Protein AF-A0A6G1RS29-F1 (afdb_monomer_lite)

Organism: NCBI:txid2861861

Sequence (218 aa):
LEGIVEGIIRYHPFLYDKETYPDDPCFPSKLNDDDDDDCFIVEKGARGKRPIFECFWNGRLIPYTTVEDFDWCAPPKKRGLAPIECYNRISGALFTNDKFQVSTNKLTFMDLELKLKDKNSLFTRIFNGQEQRMKIDREFALWLKDCHEKYDKQIKFTGFKGVTTRTDLPSKRMQSPWTMYGAIEWDGKIYKTGQLVKTVKTLPIFYGSIEKFFLYGE

Structure (mmCIF, N/CA/C/O backbone):
data_AF-A0A6G1RS29-F1
#
_entry.id   AF-A0A6G1RS29-F1
#
loop_
_atom_site.group_PDB
_atom_site.id
_atom_site.type_symbol
_atom_site.label_atom_id
_atom_site.label_alt_id
_atom_site.label_comp_id
_atom_site.label_asym_id
_atom_site.label_entity_id
_atom_site.label_seq_id
_atom_site.pdbx_PDB_ins_code
_atom_site.Cartn_x
_atom_site.Cartn_y
_atom_site.Cartn_z
_atom_site.occupancy
_atom_site.B_iso_or_equiv
_atom_site.auth_seq_id
_atom_site.auth_comp_id
_atom_site.auth_asym_id
_atom_site.auth_atom_id
_atom_site.pdbx_PDB_model_num
ATOM 1 N N . LEU A 1 1 ? 10.559 8.900 -29.521 1.00 52.62 1 LEU A N 1
ATOM 2 C CA . LEU A 1 1 ? 9.421 8.209 -28.872 1.00 52.62 1 LEU A CA 1
ATOM 3 C C . LEU A 1 1 ? 9.739 8.100 -27.388 1.00 52.62 1 LEU A C 1
ATOM 5 O O . LEU A 1 1 ? 10.646 7.357 -27.041 1.00 52.62 1 LEU A O 1
ATOM 9 N N . GLU A 1 2 ? 9.054 8.872 -26.548 1.00 80.12 2 GLU A N 1
ATOM 10 C CA . GLU A 1 2 ? 9.295 8.954 -25.096 1.00 80.12 2 GLU A CA 1
ATOM 11 C C . GLU A 1 2 ? 9.116 7.594 -24.402 1.00 80.12 2 GLU A C 1
ATOM 13 O O . GLU A 1 2 ? 8.307 6.772 -24.843 1.00 80.12 2 GLU A O 1
ATOM 18 N N . GLY A 1 3 ? 9.917 7.321 -23.370 1.00 89.38 3 GLY A N 1
ATOM 19 C CA . GLY A 1 3 ? 9.823 6.107 -22.556 1.00 89.38 3 GLY A CA 1
ATOM 20 C C . GLY A 1 3 ? 8.657 6.201 -21.577 1.00 89.38 3 GLY A C 1
ATOM 21 O O . GLY A 1 3 ? 8.558 7.183 -20.855 1.00 89.38 3 GLY A O 1
ATOM 22 N N . ILE A 1 4 ? 7.795 5.183 -21.550 1.00 95.19 4 ILE A N 1
ATOM 23 C CA . ILE A 1 4 ? 6.675 5.080 -20.606 1.00 95.19 4 ILE A CA 1
ATOM 24 C C . ILE A 1 4 ? 6.924 3.862 -19.721 1.00 95.19 4 ILE A C 1
ATOM 26 O O . ILE A 1 4 ? 7.334 2.811 -20.222 1.00 95.19 4 ILE A O 1
ATOM 30 N N . VAL A 1 5 ? 6.682 4.022 -18.422 1.00 97.31 5 VAL A N 1
ATOM 31 C CA . VAL A 1 5 ? 6.702 2.943 -17.433 1.00 97.31 5 VAL A CA 1
ATOM 32 C C . VAL A 1 5 ? 5.306 2.818 -16.855 1.00 97.31 5 VAL A C 1
ATOM 34 O O . VAL A 1 5 ? 4.752 3.792 -16.350 1.00 97.31 5 VAL A O 1
ATOM 37 N N . GLU A 1 6 ? 4.741 1.622 -16.922 1.00 97.50 6 GLU A N 1
ATOM 38 C CA . GLU A 1 6 ? 3.483 1.315 -16.252 1.00 97.50 6 GLU A CA 1
ATOM 39 C C . GLU A 1 6 ? 3.781 0.913 -14.807 1.00 97.50 6 GLU A C 1
ATOM 41 O O . GLU A 1 6 ? 4.699 0.138 -14.546 1.00 97.50 6 GLU A O 1
ATOM 46 N N . GLY A 1 7 ? 3.020 1.443 -13.854 1.00 97.50 7 GLY A N 1
ATOM 47 C CA . GLY A 1 7 ? 3.215 1.174 -12.433 1.00 97.50 7 GLY A CA 1
ATOM 48 C C . GLY A 1 7 ? 1.927 0.728 -11.759 1.00 97.50 7 GLY A C 1
ATOM 49 O O . GLY A 1 7 ? 0.847 1.239 -12.055 1.00 97.50 7 GLY A O 1
ATOM 50 N N . ILE A 1 8 ? 2.044 -0.203 -10.816 1.00 97.94 8 ILE A N 1
ATOM 51 C CA . ILE A 1 8 ? 0.949 -0.609 -9.932 1.00 97.94 8 ILE A CA 1
ATOM 52 C C . ILE A 1 8 ? 1.417 -0.599 -8.483 1.00 97.94 8 ILE A C 1
ATOM 54 O O . ILE A 1 8 ? 2.529 -1.032 -8.188 1.00 97.94 8 ILE A O 1
ATOM 58 N N . ILE A 1 9 ? 0.544 -0.146 -7.583 1.00 98.31 9 ILE A N 1
ATOM 59 C CA . ILE A 1 9 ? 0.701 -0.276 -6.133 1.00 98.31 9 ILE A CA 1
ATOM 60 C C . ILE A 1 9 ? -0.472 -1.092 -5.587 1.00 98.31 9 ILE A C 1
ATOM 62 O O . ILE A 1 9 ? -1.616 -0.926 -6.015 1.00 98.31 9 ILE A O 1
ATOM 66 N N . ARG A 1 10 ? -0.183 -1.986 -4.644 1.00 98.44 10 ARG A N 1
ATOM 67 C CA . ARG A 1 10 ? -1.150 -2.815 -3.919 1.00 98.44 10 ARG A CA 1
ATOM 68 C C . ARG A 1 10 ? -1.056 -2.509 -2.434 1.00 98.44 10 ARG A C 1
ATOM 70 O O . ARG A 1 10 ? 0.044 -2.337 -1.919 1.00 98.44 10 ARG A O 1
ATOM 77 N N . TYR A 1 11 ? -2.206 -2.459 -1.772 1.00 98.38 11 TYR A N 1
ATOM 78 C CA . TYR A 1 11 ? -2.305 -2.282 -0.327 1.00 98.38 11 TYR A CA 1
ATOM 79 C C . TYR A 1 11 ? -2.545 -3.631 0.355 1.00 98.38 11 TYR A C 1
ATOM 81 O O . TYR A 1 11 ? -3.412 -4.390 -0.079 1.00 98.38 11 TYR A O 1
ATOM 89 N N . HIS A 1 12 ? -1.798 -3.899 1.421 1.00 97.50 12 HIS A N 1
ATOM 90 C CA . HIS A 1 12 ? -1.849 -5.120 2.224 1.00 97.50 12 HIS A CA 1
ATOM 91 C C . HIS A 1 12 ? -2.328 -4.749 3.631 1.00 97.50 12 HIS A C 1
ATOM 93 O O . HIS A 1 12 ? -1.523 -4.280 4.434 1.00 97.50 12 HIS A O 1
ATOM 99 N N . PRO A 1 13 ? -3.633 -4.868 3.927 1.00 95.69 13 PRO A N 1
ATOM 100 C CA . PRO A 1 13 ? -4.209 -4.311 5.146 1.00 95.69 13 PRO A CA 1
ATOM 101 C C . PRO A 1 13 ? -3.721 -5.020 6.410 1.00 95.69 13 PRO A C 1
ATOM 103 O O . PRO A 1 13 ? -3.368 -6.200 6.387 1.00 95.69 13 PRO A O 1
ATOM 106 N N . PHE A 1 14 ? -3.795 -4.331 7.541 1.00 91.56 14 PHE A N 1
ATOM 107 C CA . PHE A 1 14 ? -3.685 -4.973 8.845 1.00 91.56 14 PHE A CA 1
ATOM 108 C C . PHE A 1 14 ? -5.025 -5.590 9.226 1.00 91.56 14 PHE A C 1
ATOM 110 O O . PHE A 1 14 ? -6.054 -4.906 9.239 1.00 91.56 14 PHE A O 1
ATOM 117 N N . LEU A 1 15 ? -5.023 -6.885 9.537 1.00 88.38 15 LEU A N 1
ATOM 118 C CA . LEU A 1 15 ? -6.230 -7.627 9.870 1.00 88.38 15 LEU A CA 1
ATOM 119 C C . LEU A 1 15 ? -6.127 -8.192 11.282 1.00 88.38 15 LEU A C 1
ATOM 121 O O . LEU A 1 15 ? -5.484 -9.208 11.527 1.00 88.38 15 LEU A O 1
ATOM 125 N N . TYR A 1 16 ? -6.862 -7.530 12.164 1.00 84.62 16 TYR A N 1
ATOM 126 C CA . TYR A 1 16 ? -7.100 -7.786 13.577 1.00 84.62 16 TYR A CA 1
ATOM 127 C C . TYR A 1 16 ? -5.859 -7.695 14.453 1.00 84.62 16 TYR A C 1
ATOM 129 O O . TYR A 1 16 ? -5.731 -6.768 15.246 1.00 84.62 16 TYR A O 1
ATOM 137 N N . ASP A 1 17 ? -4.979 -8.669 14.317 1.00 76.94 17 ASP A N 1
ATOM 138 C CA . ASP A 1 17 ? -3.835 -8.922 15.180 1.00 76.94 17 ASP A CA 1
ATOM 139 C C . ASP A 1 17 ? -2.529 -9.038 14.387 1.00 76.94 17 ASP A C 1
ATOM 141 O O . ASP A 1 17 ? -1.464 -9.173 14.983 1.00 76.94 17 ASP A O 1
ATOM 145 N N . LYS A 1 18 ? -2.585 -8.980 13.049 1.00 84.62 18 LYS A N 1
ATOM 146 C CA . LYS A 1 18 ? -1.404 -9.163 12.205 1.00 84.62 18 LYS A CA 1
ATOM 147 C C . LYS A 1 18 ? -1.425 -8.365 10.909 1.00 84.62 18 LYS A C 1
ATOM 149 O O . LYS A 1 18 ? -2.467 -8.099 10.306 1.00 84.62 18 LYS A O 1
ATOM 154 N N . GLU A 1 19 ? -0.220 -8.077 10.437 1.00 90.62 19 GLU A N 1
ATOM 155 C CA . GLU A 1 19 ? 0.027 -7.590 9.084 1.00 90.62 19 GLU A CA 1
ATOM 156 C C . GLU A 1 19 ? -0.213 -8.702 8.054 1.00 90.62 19 GLU A C 1
ATOM 158 O O . GLU A 1 19 ? 0.042 -9.880 8.318 1.00 90.62 19 GLU A O 1
ATOM 163 N N . THR A 1 20 ? -0.715 -8.334 6.872 1.00 93.62 20 THR A N 1
ATOM 164 C CA . THR A 1 20 ? -0.976 -9.292 5.776 1.00 93.62 20 THR A CA 1
ATOM 165 C C . THR A 1 20 ? 0.025 -9.206 4.630 1.00 93.62 20 THR A C 1
ATOM 167 O O . THR A 1 20 ? -0.082 -9.964 3.666 1.00 93.62 20 THR A O 1
ATOM 170 N N . TYR A 1 21 ? 1.004 -8.304 4.730 1.00 95.06 21 TYR A N 1
ATOM 171 C CA . TYR A 1 21 ? 2.076 -8.203 3.749 1.00 95.06 21 TYR A CA 1
ATOM 172 C C . TYR A 1 21 ? 2.830 -9.539 3.669 1.00 95.06 21 TYR A C 1
ATOM 174 O O . TYR A 1 21 ? 3.236 -10.063 4.708 1.00 95.06 21 TYR A O 1
ATOM 182 N N . PRO A 1 22 ? 3.025 -10.107 2.469 1.00 92.56 22 PRO A N 1
ATOM 183 C CA . PRO A 1 22 ? 3.621 -11.427 2.332 1.00 92.56 22 PRO A CA 1
ATOM 184 C C . PRO A 1 22 ? 5.104 -11.425 2.719 1.00 92.56 22 PRO A C 1
ATOM 186 O O . PRO A 1 22 ? 5.880 -10.575 2.264 1.00 92.56 22 PRO A O 1
ATOM 189 N N . ASP A 1 23 ? 5.498 -12.424 3.511 1.00 88.12 23 ASP A N 1
ATOM 190 C CA . ASP A 1 23 ? 6.900 -12.713 3.807 1.00 88.12 23 ASP A CA 1
ATOM 191 C C . ASP A 1 23 ? 7.684 -13.022 2.525 1.00 88.12 23 ASP A C 1
ATOM 193 O O . ASP A 1 23 ? 7.145 -13.514 1.530 1.00 88.12 23 ASP A O 1
ATOM 197 N N . ASP A 1 24 ? 8.984 -12.750 2.564 1.00 84.50 24 ASP A N 1
ATOM 198 C CA . ASP A 1 24 ? 9.907 -13.026 1.470 1.00 84.50 24 ASP A CA 1
ATOM 199 C C . ASP A 1 24 ? 11.122 -13.771 2.011 1.00 84.50 24 ASP A C 1
ATOM 201 O O . ASP A 1 24 ? 11.837 -13.230 2.858 1.00 84.50 24 ASP A O 1
ATOM 205 N N . PRO A 1 25 ? 11.369 -15.009 1.550 1.00 83.31 25 PRO A N 1
ATOM 206 C CA . PRO A 1 25 ? 12.492 -15.810 2.022 1.00 83.31 25 PRO A CA 1
ATOM 207 C C . PRO A 1 25 ? 13.860 -15.137 1.846 1.00 83.31 25 PRO A C 1
ATOM 209 O O . PRO A 1 25 ? 14.780 -15.441 2.602 1.00 83.31 25 PRO A O 1
ATOM 212 N N . CYS A 1 26 ? 14.007 -14.228 0.876 1.00 81.00 26 CYS A N 1
ATOM 213 C CA . CYS A 1 26 ? 15.246 -13.484 0.639 1.00 81.00 26 CYS A CA 1
ATOM 214 C C . CYS A 1 26 ? 15.465 -12.350 1.655 1.00 81.00 26 CYS A C 1
ATOM 216 O O . CYS A 1 26 ? 16.584 -11.860 1.790 1.00 81.00 26 CYS A O 1
ATOM 218 N N . PHE A 1 27 ? 14.415 -11.946 2.374 1.00 73.38 27 PHE A N 1
ATOM 219 C CA . PHE A 1 27 ? 14.427 -10.880 3.372 1.00 73.38 27 PHE A CA 1
ATOM 220 C C . PHE A 1 27 ? 13.755 -11.372 4.659 1.00 73.38 27 PHE A C 1
ATOM 222 O O . PHE A 1 27 ? 12.612 -11.000 4.938 1.00 73.38 27 PHE A O 1
ATOM 229 N N . PRO A 1 28 ? 14.433 -12.225 5.448 1.00 63.47 28 PRO A N 1
ATOM 230 C CA . PRO A 1 28 ? 13.858 -12.761 6.671 1.00 63.47 28 PRO A CA 1
ATOM 231 C C . PRO A 1 28 ? 13.495 -11.620 7.629 1.00 63.47 28 PRO A C 1
ATOM 233 O O . PRO A 1 28 ? 14.354 -10.889 8.117 1.00 63.47 28 PRO A O 1
ATOM 236 N N . SER A 1 29 ? 12.202 -11.501 7.925 1.00 55.12 29 SER A N 1
ATOM 237 C CA . SER A 1 29 ? 11.589 -10.495 8.802 1.00 55.12 29 SER A CA 1
ATOM 238 C C . SER A 1 29 ? 11.977 -10.640 10.285 1.00 55.12 29 SER A C 1
ATOM 240 O O . SER A 1 29 ? 11.576 -9.822 11.105 1.00 55.12 29 SER A O 1
ATOM 242 N N . LYS A 1 30 ? 12.772 -11.663 10.638 1.00 51.06 30 LYS A N 1
ATOM 243 C CA . LYS A 1 30 ? 13.139 -12.058 12.010 1.00 51.06 30 LYS A CA 1
ATOM 244 C C . LYS A 1 30 ? 14.653 -12.039 12.267 1.00 51.06 30 LYS A C 1
ATOM 246 O O . LYS A 1 30 ? 15.194 -13.000 12.811 1.00 51.06 30 LYS A O 1
ATOM 251 N N . LEU A 1 31 ? 15.357 -10.997 11.835 1.00 43.88 31 LEU A N 1
ATOM 252 C CA . LEU A 1 31 ? 16.719 -10.754 12.321 1.00 43.88 31 LEU A CA 1
ATOM 253 C C . LEU A 1 31 ? 16.618 -9.915 13.599 1.00 43.88 31 LEU A C 1
ATOM 255 O O . LEU A 1 31 ? 15.968 -8.877 13.586 1.00 43.88 31 LEU A O 1
ATOM 259 N N . ASN A 1 32 ? 17.194 -10.439 14.684 1.00 39.03 32 ASN A N 1
ATOM 260 C CA . ASN A 1 32 ? 17.153 -9.903 16.046 1.00 39.03 32 ASN A CA 1
ATOM 261 C C . ASN A 1 32 ? 17.360 -8.375 16.088 1.00 39.03 32 ASN A C 1
ATOM 263 O O . ASN A 1 32 ? 18.337 -7.869 15.535 1.00 39.03 32 ASN A O 1
ATOM 267 N N . ASP A 1 33 ? 16.438 -7.672 16.751 1.00 41.25 33 ASP A N 1
ATOM 268 C CA . ASP A 1 33 ? 16.517 -6.243 17.081 1.00 41.25 33 ASP A CA 1
ATOM 269 C C . ASP A 1 33 ? 17.591 -6.003 18.165 1.00 41.25 33 ASP A C 1
ATOM 271 O O . ASP A 1 33 ? 17.261 -5.742 19.317 1.00 41.25 33 ASP A O 1
ATOM 275 N N . ASP A 1 34 ? 18.873 -6.113 17.806 1.00 40.12 34 ASP A N 1
ATOM 276 C CA . ASP A 1 34 ? 20.009 -5.783 18.690 1.00 40.12 34 ASP A CA 1
ATOM 277 C C . ASP A 1 34 ? 20.762 -4.504 18.264 1.00 40.12 34 ASP A C 1
ATOM 279 O O . ASP A 1 34 ? 21.857 -4.252 18.756 1.00 40.12 34 ASP A O 1
ATOM 283 N N . ASP A 1 35 ? 20.192 -3.665 17.389 1.00 42.03 35 ASP A N 1
ATOM 284 C CA . ASP A 1 35 ? 20.766 -2.343 17.091 1.00 42.03 35 ASP A CA 1
ATOM 285 C C . ASP A 1 35 ? 19.850 -1.220 17.598 1.00 42.03 35 ASP A C 1
ATOM 287 O O . ASP A 1 35 ? 18.858 -0.844 16.962 1.00 42.03 35 ASP A O 1
ATOM 291 N N . ASP A 1 36 ? 20.229 -0.714 18.775 1.00 46.03 36 ASP A N 1
ATOM 292 C CA . ASP A 1 36 ? 19.870 0.579 19.356 1.00 46.03 36 ASP A CA 1
ATOM 293 C C . ASP A 1 36 ? 20.027 1.716 18.329 1.00 46.03 36 ASP A C 1
ATOM 295 O O . ASP A 1 36 ? 21.133 1.993 17.868 1.00 46.03 36 ASP A O 1
ATOM 299 N N . ASP A 1 37 ? 18.935 2.428 18.030 1.00 40.94 37 ASP A N 1
ATOM 300 C CA . ASP A 1 37 ? 18.984 3.884 17.854 1.00 40.94 37 ASP A CA 1
ATOM 301 C C . ASP A 1 37 ? 17.579 4.511 17.981 1.00 40.94 37 ASP A C 1
ATOM 303 O O . ASP A 1 37 ? 16.596 4.088 17.365 1.00 40.94 37 ASP A O 1
ATOM 307 N N . ASP A 1 38 ? 17.498 5.544 18.815 1.00 42.19 38 ASP A N 1
ATOM 308 C CA . ASP A 1 38 ? 16.320 6.338 19.173 1.00 42.19 38 ASP A CA 1
ATOM 309 C C . ASP A 1 38 ? 15.546 6.914 17.960 1.00 42.19 38 ASP A C 1
ATOM 311 O O . ASP A 1 38 ? 15.945 7.925 17.381 1.00 42.19 38 ASP A O 1
ATOM 315 N N . CYS A 1 39 ? 14.369 6.359 17.630 1.00 34.31 39 CYS A N 1
ATOM 316 C CA . CYS A 1 39 ? 13.155 7.111 17.244 1.00 34.31 39 CYS A CA 1
ATOM 317 C C . CYS A 1 39 ? 11.986 6.161 16.934 1.00 34.31 39 CYS A C 1
ATOM 319 O O . CYS A 1 39 ? 12.002 5.494 15.910 1.00 34.31 39 CYS A O 1
ATOM 321 N N . PHE A 1 40 ? 10.935 6.177 17.764 1.00 31.09 40 PHE A N 1
ATOM 322 C CA . PHE A 1 40 ? 9.650 5.485 17.561 1.00 31.09 40 PHE A CA 1
ATOM 323 C C . PHE A 1 40 ? 9.770 3.992 17.216 1.00 31.09 40 PHE A C 1
ATOM 325 O O . PHE A 1 40 ? 9.971 3.617 16.066 1.00 31.09 40 PHE A O 1
ATOM 332 N N . ILE A 1 41 ? 9.524 3.130 18.206 1.00 37.00 41 ILE A N 1
ATOM 333 C CA . ILE A 1 41 ? 9.274 1.700 17.991 1.00 37.00 41 ILE A CA 1
ATOM 334 C C . ILE A 1 41 ? 7.965 1.563 17.193 1.00 37.00 41 ILE A C 1
ATOM 336 O O . ILE A 1 41 ? 6.886 1.354 17.740 1.00 37.00 41 ILE A O 1
ATOM 340 N N . VAL A 1 42 ? 8.042 1.773 15.883 1.00 41.91 42 VAL A N 1
ATOM 341 C CA . VAL A 1 42 ? 7.139 1.158 14.925 1.00 41.91 42 VAL A CA 1
ATOM 342 C C . VAL A 1 42 ? 7.703 -0.243 14.808 1.00 41.91 42 VAL A C 1
ATOM 344 O O . VAL A 1 42 ? 8.742 -0.427 14.173 1.00 41.91 42 VAL A O 1
ATOM 347 N N . GLU A 1 43 ? 7.083 -1.217 15.480 1.00 46.34 43 GLU A N 1
ATOM 348 C CA . GLU A 1 43 ? 7.295 -2.620 15.125 1.00 46.34 43 GLU A CA 1
ATOM 349 C C . GLU A 1 43 ? 7.279 -2.678 13.596 1.00 46.34 43 GLU A C 1
ATOM 351 O O . GLU A 1 43 ? 6.311 -2.231 12.974 1.00 46.34 43 GLU A O 1
ATOM 356 N N . LYS A 1 44 ? 8.383 -3.110 12.973 1.00 53.59 44 LYS A N 1
ATOM 357 C CA . LYS A 1 44 ? 8.552 -3.130 11.511 1.00 53.59 44 LYS A CA 1
ATOM 358 C C . LYS A 1 44 ? 7.678 -4.225 10.879 1.00 53.59 44 LYS A C 1
ATOM 360 O O . LYS A 1 44 ? 8.158 -5.024 10.083 1.00 53.59 44 LYS A O 1
ATOM 365 N N . GLY A 1 45 ? 6.403 -4.285 11.246 1.00 70.44 45 GLY A N 1
ATOM 366 C CA . GLY A 1 45 ? 5.399 -5.125 10.627 1.00 70.44 45 GLY A CA 1
ATOM 367 C C . GLY A 1 45 ? 5.180 -4.721 9.170 1.00 70.44 45 GLY A C 1
ATOM 368 O O . GLY A 1 45 ? 5.410 -3.573 8.783 1.00 70.44 45 GLY A O 1
ATOM 369 N N . ALA A 1 46 ? 4.733 -5.684 8.367 1.00 87.81 46 ALA A N 1
ATOM 370 C CA . ALA A 1 46 ? 4.509 -5.585 6.928 1.00 87.81 46 ALA A CA 1
ATOM 371 C C . ALA A 1 46 ? 5.797 -5.599 6.079 1.00 87.81 46 ALA A C 1
ATOM 373 O O . ALA A 1 46 ? 6.545 -6.575 6.126 1.00 87.81 46 ALA A O 1
ATOM 374 N N . ARG A 1 47 ? 6.050 -4.572 5.253 1.00 93.12 47 ARG A N 1
ATOM 375 C CA . ARG A 1 47 ? 7.181 -4.556 4.303 1.00 93.12 47 ARG A CA 1
ATOM 376 C C . ARG A 1 47 ? 8.548 -4.463 4.993 1.00 93.12 47 ARG A C 1
ATOM 378 O O . ARG A 1 47 ? 9.538 -4.990 4.483 1.00 93.12 47 ARG A O 1
ATOM 385 N N . GLY A 1 48 ? 8.622 -3.771 6.127 1.00 89.88 48 GLY A N 1
ATOM 386 C CA . GLY A 1 48 ? 9.885 -3.482 6.810 1.00 89.88 48 GLY A CA 1
ATOM 387 C C . GLY A 1 48 ? 10.839 -2.654 5.936 1.00 89.88 48 GLY A C 1
ATOM 388 O O . GLY A 1 48 ? 10.443 -1.655 5.343 1.00 89.88 48 GLY A O 1
ATOM 389 N N . LYS A 1 49 ? 12.108 -3.072 5.846 1.00 88.94 49 LYS A N 1
ATOM 390 C CA . LYS A 1 49 ? 13.144 -2.401 5.031 1.00 88.94 49 LYS A CA 1
ATOM 391 C C . LYS A 1 49 ? 13.151 -2.835 3.552 1.00 88.94 49 LYS A C 1
ATOM 393 O O . LYS A 1 49 ? 14.059 -2.459 2.820 1.00 88.94 49 LYS A O 1
ATOM 398 N N . ARG A 1 50 ? 12.198 -3.666 3.112 1.00 92.06 50 ARG A N 1
ATOM 399 C CA . ARG A 1 50 ? 12.155 -4.160 1.725 1.00 92.06 50 ARG A CA 1
ATOM 400 C C . ARG A 1 50 ? 11.754 -3.039 0.753 1.00 92.06 50 ARG A C 1
ATOM 402 O O . ARG A 1 50 ? 10.958 -2.176 1.136 1.00 92.06 50 ARG A O 1
ATOM 409 N N . PRO A 1 51 ? 12.241 -3.069 -0.500 1.00 95.50 51 PRO A N 1
ATOM 410 C CA . PRO A 1 51 ? 11.832 -2.110 -1.520 1.00 95.50 51 PRO A CA 1
ATOM 411 C C . PRO A 1 51 ? 10.353 -2.287 -1.891 1.00 95.50 51 PRO A C 1
ATOM 413 O O . PRO A 1 51 ? 9.810 -3.391 -1.794 1.00 95.50 51 PRO A O 1
ATOM 416 N N . ILE A 1 52 ? 9.691 -1.212 -2.329 1.00 97.44 52 ILE A N 1
ATOM 417 C CA . ILE A 1 52 ? 8.291 -1.270 -2.772 1.00 97.44 52 ILE A CA 1
ATOM 418 C C . ILE A 1 52 ? 8.183 -1.972 -4.122 1.00 97.44 52 ILE A C 1
ATOM 420 O O . ILE A 1 52 ? 7.290 -2.802 -4.290 1.00 97.44 52 ILE A O 1
ATOM 424 N N . PHE A 1 53 ? 9.038 -1.621 -5.086 1.00 98.56 53 PHE A N 1
ATOM 425 C CA . PHE A 1 53 ? 8.825 -1.972 -6.487 1.00 98.56 53 PHE A CA 1
ATOM 426 C C . PHE A 1 53 ? 9.787 -3.039 -6.997 1.00 98.56 53 PHE A C 1
ATOM 428 O O . PHE A 1 53 ? 10.997 -2.823 -7.096 1.00 98.56 53 PHE A O 1
ATOM 435 N N . GLU A 1 54 ? 9.216 -4.148 -7.454 1.00 98.19 54 GLU A N 1
ATOM 436 C CA . GLU A 1 54 ? 9.878 -5.059 -8.386 1.00 98.19 54 GLU A CA 1
ATOM 437 C C . GLU A 1 54 ? 9.822 -4.496 -9.813 1.00 98.19 54 GLU A C 1
ATOM 439 O O . GLU A 1 54 ? 8.843 -3.852 -10.205 1.00 98.19 54 GLU A O 1
ATOM 444 N N . CYS A 1 55 ? 10.861 -4.738 -10.614 1.00 98.56 55 CYS A N 1
ATOM 445 C CA . CYS A 1 55 ? 10.982 -4.151 -11.948 1.00 98.56 55 CYS A CA 1
ATOM 446 C C . CYS A 1 55 ? 10.924 -5.214 -13.051 1.00 98.56 55 CYS A C 1
ATOM 448 O O . CYS A 1 55 ? 11.683 -6.182 -13.060 1.00 98.56 55 CYS A O 1
ATOM 450 N N . PHE A 1 56 ? 10.048 -4.995 -14.026 1.00 98.69 56 PHE A N 1
ATOM 451 C CA . PHE A 1 56 ? 9.782 -5.880 -15.149 1.00 98.69 56 PHE A CA 1
ATOM 452 C C . PHE A 1 56 ? 10.136 -5.194 -16.471 1.00 98.69 56 PHE A C 1
ATOM 454 O O . PHE A 1 56 ? 9.871 -4.009 -16.692 1.00 98.69 56 PHE A O 1
ATOM 461 N N . TRP A 1 57 ? 10.707 -5.968 -17.384 1.00 98.44 57 TRP A N 1
ATOM 462 C CA . TRP A 1 57 ? 11.079 -5.553 -18.729 1.00 98.44 57 TRP A CA 1
ATOM 463 C C . TRP A 1 57 ? 10.493 -6.533 -19.742 1.00 98.44 57 TRP A C 1
ATOM 465 O O . TRP A 1 57 ? 10.738 -7.739 -19.652 1.00 98.44 57 TRP A O 1
ATOM 475 N N . ASN A 1 58 ? 9.680 -6.029 -20.675 1.00 97.00 58 ASN A N 1
ATOM 476 C CA . ASN A 1 58 ? 8.947 -6.829 -21.664 1.00 97.00 58 ASN A CA 1
ATOM 477 C C . ASN A 1 58 ? 8.206 -8.027 -21.039 1.00 97.00 58 ASN A C 1
ATOM 479 O O . ASN A 1 58 ? 8.273 -9.155 -21.526 1.00 97.00 58 ASN A O 1
ATOM 483 N N . GLY A 1 59 ? 7.535 -7.783 -19.909 1.00 95.62 59 GLY A N 1
ATOM 484 C CA . GLY A 1 59 ? 6.735 -8.784 -19.197 1.00 95.62 59 GLY A CA 1
ATOM 485 C C . GLY A 1 59 ? 7.522 -9.764 -18.318 1.00 95.62 59 GLY A C 1
ATOM 486 O O . GLY A 1 59 ? 6.907 -10.624 -17.692 1.00 95.62 59 GLY A O 1
ATOM 487 N N . ARG A 1 60 ? 8.853 -9.646 -18.217 1.00 97.38 60 ARG A N 1
ATOM 488 C CA . ARG A 1 60 ? 9.697 -10.507 -17.369 1.00 97.38 60 ARG A CA 1
ATOM 489 C C . ARG A 1 60 ? 10.383 -9.716 -16.254 1.00 97.38 60 ARG A C 1
ATOM 491 O O . ARG A 1 60 ? 10.859 -8.614 -16.488 1.00 97.38 60 ARG A O 1
ATOM 498 N N . LEU A 1 61 ? 10.497 -10.319 -15.069 1.00 98.12 61 LEU A N 1
ATOM 499 C CA . LEU A 1 61 ? 11.232 -9.768 -13.926 1.00 98.12 61 LEU A CA 1
ATOM 500 C C . LEU A 1 61 ? 12.733 -9.581 -14.226 1.00 98.12 61 LEU A C 1
ATOM 502 O O . LEU A 1 61 ? 13.382 -10.493 -14.751 1.00 98.12 61 LEU A O 1
ATOM 506 N N . ILE A 1 62 ? 13.276 -8.432 -13.819 1.00 98.44 62 ILE A N 1
ATOM 507 C CA . ILE A 1 62 ? 14.710 -8.126 -13.763 1.00 98.44 62 ILE A CA 1
ATOM 508 C C . ILE A 1 62 ? 15.156 -8.235 -12.293 1.00 98.44 62 ILE A C 1
ATOM 510 O O . ILE A 1 62 ? 14.910 -7.325 -11.504 1.00 98.44 62 ILE A O 1
ATOM 514 N N . PRO A 1 63 ? 15.760 -9.367 -11.889 1.00 95.81 63 PRO A N 1
ATOM 515 C CA . PRO A 1 63 ? 15.781 -9.807 -10.492 1.00 95.81 63 PRO A CA 1
ATOM 516 C C . PRO A 1 63 ? 16.661 -8.969 -9.562 1.00 95.81 63 PRO A C 1
ATOM 518 O O . PRO A 1 63 ? 16.434 -8.979 -8.357 1.00 95.81 63 PRO A O 1
ATOM 521 N N . TYR A 1 64 ? 17.667 -8.263 -10.083 1.00 97.00 64 TYR A N 1
ATOM 522 C CA . TYR A 1 64 ? 18.584 -7.450 -9.273 1.00 97.00 64 TYR A CA 1
ATOM 523 C C . TYR A 1 64 ? 18.332 -5.951 -9.433 1.00 97.00 64 TYR A C 1
ATOM 525 O O . TYR A 1 64 ? 19.197 -5.132 -9.133 1.00 97.00 64 TYR A O 1
ATOM 533 N N . THR A 1 65 ? 17.147 -5.569 -9.910 1.00 97.62 65 THR A N 1
ATOM 534 C CA . THR A 1 65 ? 16.701 -4.178 -9.881 1.00 97.62 65 THR A CA 1
ATOM 535 C C . THR A 1 65 ? 15.377 -4.074 -9.157 1.00 97.62 65 THR A C 1
ATOM 537 O O . THR A 1 65 ? 14.366 -4.637 -9.571 1.00 97.62 65 THR A O 1
ATOM 540 N N . THR A 1 66 ? 15.398 -3.288 -8.093 1.00 97.56 66 THR A N 1
ATOM 541 C CA . THR A 1 66 ? 14.223 -2.870 -7.339 1.00 97.56 66 THR A CA 1
ATOM 542 C C . THR A 1 66 ? 14.280 -1.357 -7.175 1.00 97.56 66 THR A C 1
ATOM 544 O O . THR A 1 66 ? 15.351 -0.770 -7.316 1.00 97.56 66 THR A O 1
ATOM 547 N N . VAL A 1 67 ? 13.136 -0.729 -6.916 1.00 97.81 67 VAL A N 1
ATOM 548 C 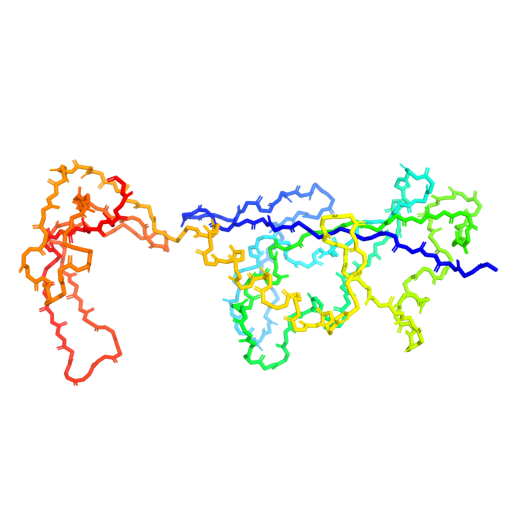CA . VAL A 1 67 ? 13.071 0.685 -6.520 1.00 97.81 67 VAL A CA 1
ATOM 549 C C . VAL A 1 67 ? 12.472 0.737 -5.123 1.00 97.81 67 VAL A C 1
ATOM 551 O O . VAL A 1 67 ? 11.385 0.194 -4.900 1.00 97.81 67 VAL A O 1
ATOM 554 N N . GLU A 1 68 ? 13.187 1.358 -4.182 1.00 95.62 68 GLU A N 1
ATOM 555 C CA . GLU A 1 68 ? 12.764 1.432 -2.780 1.00 95.62 68 GLU A CA 1
ATOM 556 C C . GLU A 1 68 ? 11.428 2.153 -2.645 1.00 95.62 68 GLU A C 1
ATOM 558 O O . GLU A 1 68 ? 10.454 1.563 -2.187 1.00 95.62 68 GLU A O 1
ATOM 563 N N . ASP A 1 69 ? 11.373 3.396 -3.110 1.00 96.19 69 ASP A N 1
ATOM 564 C CA . ASP A 1 69 ? 10.181 4.226 -3.153 1.00 96.19 69 ASP A CA 1
ATOM 565 C C . ASP A 1 69 ? 10.375 5.423 -4.107 1.00 96.19 69 ASP A C 1
ATOM 567 O O . ASP A 1 69 ? 11.445 5.645 -4.692 1.00 96.19 69 ASP A O 1
ATOM 571 N N . PHE A 1 70 ? 9.296 6.185 -4.278 1.00 96.38 70 PHE A N 1
ATOM 572 C CA . PHE A 1 70 ? 9.303 7.527 -4.849 1.00 96.38 70 PHE A CA 1
ATOM 573 C C . PHE A 1 70 ? 8.868 8.532 -3.781 1.00 96.38 70 PHE A C 1
ATOM 575 O O . PHE A 1 70 ? 8.076 8.192 -2.903 1.00 96.38 70 PHE A O 1
ATOM 582 N N . ASP A 1 71 ? 9.271 9.797 -3.926 1.00 94.19 71 ASP A N 1
ATOM 583 C CA . ASP A 1 71 ? 8.946 10.877 -2.980 1.00 94.19 71 ASP A CA 1
ATOM 584 C C . ASP A 1 71 ? 7.452 10.963 -2.619 1.00 94.19 71 ASP A C 1
ATOM 586 O O . ASP A 1 71 ? 7.091 11.294 -1.492 1.00 94.19 71 ASP A O 1
ATOM 590 N N . TRP A 1 72 ? 6.567 10.664 -3.575 1.00 94.44 72 TRP A N 1
ATOM 591 C CA . TRP A 1 72 ? 5.116 10.752 -3.403 1.00 94.44 72 TRP A CA 1
ATOM 592 C C . TRP A 1 72 ? 4.485 9.527 -2.723 1.00 94.44 72 TRP A C 1
ATOM 594 O O . TRP A 1 72 ? 3.345 9.624 -2.267 1.00 94.44 72 TRP A O 1
ATOM 604 N N . CYS A 1 73 ? 5.195 8.397 -2.631 1.00 95.62 73 CYS A N 1
ATOM 605 C CA . CYS A 1 73 ? 4.756 7.196 -1.909 1.00 95.62 73 CYS A CA 1
ATOM 606 C C . CYS A 1 73 ? 5.661 6.822 -0.727 1.00 95.62 73 CYS A C 1
ATOM 608 O O . CYS A 1 73 ? 5.453 5.775 -0.113 1.00 95.62 73 CYS A O 1
ATOM 610 N N . ALA A 1 74 ? 6.634 7.670 -0.394 1.00 93.38 74 ALA A N 1
ATOM 611 C CA . ALA A 1 74 ? 7.451 7.554 0.803 1.00 93.38 74 ALA A CA 1
ATOM 612 C C . ALA A 1 74 ? 6.716 8.125 2.038 1.00 93.38 74 ALA A C 1
ATOM 614 O O . ALA A 1 74 ? 5.887 9.037 1.905 1.00 93.38 74 ALA A O 1
ATOM 615 N N . PRO A 1 75 ? 7.011 7.628 3.255 1.00 89.12 75 PRO A N 1
ATOM 616 C CA . PRO A 1 75 ? 6.451 8.177 4.486 1.00 89.12 75 PRO A CA 1
ATOM 617 C C . PRO A 1 75 ? 6.787 9.678 4.637 1.00 89.12 75 PRO A C 1
ATOM 619 O O . PRO A 1 75 ? 7.955 10.066 4.541 1.00 89.12 75 PRO A O 1
ATOM 622 N N . PRO A 1 76 ? 5.802 10.562 4.885 1.00 87.12 76 PRO A N 1
ATOM 623 C CA . PRO A 1 76 ? 6.053 11.996 4.954 1.00 87.12 76 PRO A CA 1
ATOM 624 C C . PRO A 1 76 ? 6.834 12.374 6.222 1.00 87.12 76 PRO A C 1
ATOM 626 O O . PRO A 1 76 ? 6.568 11.877 7.312 1.00 87.12 76 PRO A O 1
ATOM 629 N N . LYS A 1 77 ? 7.742 13.355 6.108 1.00 82.88 77 LYS A N 1
ATOM 630 C CA . LYS A 1 77 ? 8.543 13.878 7.243 1.00 82.88 77 LYS A CA 1
ATOM 631 C C . LYS A 1 77 ? 7.711 14.560 8.341 1.00 82.88 77 LYS A C 1
ATOM 633 O O . LYS A 1 77 ? 8.205 14.816 9.434 1.00 82.88 77 LYS A O 1
ATOM 638 N N . LYS A 1 78 ? 6.469 14.933 8.033 1.00 82.69 78 LYS A N 1
ATOM 639 C CA . LYS A 1 78 ? 5.496 15.532 8.957 1.00 82.69 78 LYS A CA 1
ATOM 640 C C . LYS A 1 78 ? 4.217 14.705 8.907 1.00 82.69 78 LYS A C 1
ATOM 642 O O . LYS A 1 78 ? 3.983 14.009 7.924 1.00 82.69 78 LYS A O 1
ATOM 647 N N . ARG A 1 79 ? 3.366 14.827 9.932 1.00 77.19 79 ARG A N 1
ATOM 648 C CA . ARG A 1 79 ? 2.064 14.142 9.973 1.00 77.19 79 ARG A CA 1
ATOM 649 C C . ARG A 1 79 ? 1.283 14.399 8.672 1.00 77.19 79 ARG A C 1
ATOM 651 O O . ARG A 1 79 ? 0.971 15.549 8.365 1.00 77.19 79 ARG A O 1
ATOM 658 N N . GLY A 1 80 ? 1.021 13.326 7.926 1.00 82.81 80 GLY A N 1
ATOM 659 C CA . GLY A 1 80 ? 0.299 13.338 6.654 1.00 82.81 80 GLY A CA 1
ATOM 660 C C . GLY A 1 80 ? -1.200 13.069 6.806 1.00 82.81 80 GLY A C 1
ATOM 661 O O . GLY A 1 80 ? -1.737 13.080 7.913 1.00 82.81 80 GLY A O 1
ATOM 662 N N . LEU A 1 81 ? -1.872 12.832 5.673 1.00 89.12 81 LEU A N 1
ATOM 663 C CA . LEU A 1 81 ? -3.302 12.488 5.620 1.00 89.12 81 LEU A CA 1
ATOM 664 C C . LEU A 1 81 ? -3.594 11.044 6.053 1.00 89.12 81 LEU A C 1
ATOM 666 O O . LEU A 1 81 ? -4.669 10.790 6.590 1.00 89.12 81 LEU A O 1
ATOM 670 N N . ALA A 1 82 ? -2.658 10.124 5.810 1.00 90.31 82 ALA A N 1
ATOM 671 C CA . ALA A 1 82 ? -2.746 8.723 6.203 1.00 90.31 82 ALA A CA 1
ATOM 672 C C . ALA A 1 82 ? -1.808 8.435 7.393 1.00 90.31 82 ALA A C 1
ATOM 674 O O . ALA A 1 82 ? -0.765 9.094 7.510 1.00 90.31 82 ALA A O 1
ATOM 675 N N . PRO A 1 83 ? -2.146 7.467 8.266 1.00 90.94 83 PRO A N 1
ATOM 676 C CA . PRO A 1 83 ? -1.235 6.977 9.299 1.00 90.94 83 PRO A CA 1
ATOM 677 C C . PRO A 1 83 ? 0.091 6.475 8.711 1.00 90.94 83 PRO A C 1
ATOM 679 O O . PRO A 1 83 ? 0.140 5.994 7.576 1.00 90.94 83 PRO A O 1
ATOM 682 N N . ILE A 1 84 ? 1.178 6.600 9.473 1.00 90.81 84 ILE A N 1
ATOM 683 C CA . ILE A 1 84 ? 2.540 6.355 8.974 1.00 90.81 84 ILE A CA 1
ATOM 684 C C . ILE A 1 84 ? 2.764 4.878 8.626 1.00 90.81 84 ILE A C 1
ATOM 686 O O . ILE A 1 84 ? 3.396 4.561 7.622 1.00 90.81 84 ILE A O 1
ATOM 690 N N . GLU A 1 85 ? 2.160 3.978 9.398 1.00 90.88 85 GLU A N 1
ATOM 691 C CA . GLU A 1 85 ? 2.199 2.529 9.224 1.00 90.88 85 GLU A CA 1
ATOM 692 C C . GLU A 1 85 ? 1.635 2.082 7.867 1.00 90.88 85 GLU A C 1
ATOM 694 O O . GLU A 1 85 ? 2.098 1.102 7.288 1.00 90.88 85 GLU A O 1
ATOM 699 N N . CYS A 1 86 ? 0.703 2.846 7.286 1.00 94.50 86 CYS A N 1
ATOM 700 C CA . CYS A 1 86 ? 0.105 2.518 5.993 1.00 94.50 86 CYS A CA 1
ATOM 701 C C . CYS A 1 86 ? 1.128 2.573 4.852 1.00 94.50 86 CYS A C 1
ATOM 703 O O . CYS A 1 86 ? 1.019 1.815 3.890 1.00 94.50 86 CYS A O 1
ATOM 705 N N . TYR A 1 87 ? 2.158 3.415 4.970 1.00 95.38 87 TYR A N 1
ATOM 706 C CA . TYR A 1 87 ? 3.243 3.492 3.990 1.00 95.38 87 TYR A CA 1
ATOM 707 C C . TYR A 1 87 ? 4.147 2.253 4.014 1.00 95.38 87 TYR A C 1
ATOM 709 O O . TYR A 1 87 ? 4.894 2.037 3.062 1.00 95.38 87 TYR A O 1
ATOM 717 N N . ASN A 1 88 ? 4.065 1.417 5.056 1.00 95.38 88 ASN A N 1
ATOM 718 C CA . ASN A 1 88 ? 4.755 0.128 5.131 1.00 95.38 88 ASN A CA 1
ATOM 719 C C . ASN A 1 88 ? 3.894 -1.048 4.634 1.00 95.38 88 ASN A C 1
ATOM 721 O O . ASN A 1 88 ? 4.374 -2.174 4.538 1.00 95.38 88 ASN A O 1
ATOM 725 N N . ARG A 1 89 ? 2.627 -0.787 4.287 1.00 96.75 89 ARG A N 1
ATOM 726 C CA . ARG A 1 89 ? 1.632 -1.771 3.825 1.00 96.75 89 ARG A CA 1
ATOM 727 C C . ARG A 1 89 ? 1.451 -1.785 2.312 1.00 96.75 89 ARG A C 1
ATOM 729 O O . ARG A 1 89 ? 0.482 -2.341 1.806 1.00 96.75 89 ARG A O 1
ATOM 736 N N . ILE A 1 90 ? 2.365 -1.168 1.570 1.00 97.94 90 ILE A N 1
ATOM 737 C CA . ILE A 1 90 ? 2.292 -1.071 0.111 1.00 97.94 90 ILE A CA 1
ATOM 738 C C . ILE A 1 90 ? 3.417 -1.852 -0.555 1.00 97.94 90 ILE A C 1
ATOM 740 O O . ILE A 1 90 ? 4.576 -1.746 -0.148 1.00 97.94 90 ILE A O 1
ATOM 744 N N . SER A 1 91 ? 3.064 -2.605 -1.594 1.00 98.19 91 SER A N 1
ATOM 745 C CA . SER A 1 91 ? 4.008 -3.179 -2.557 1.00 98.19 91 SER A CA 1
ATOM 746 C C . SER A 1 91 ? 3.671 -2.689 -3.957 1.00 98.19 91 SER A C 1
ATOM 748 O O . SER A 1 91 ? 2.558 -2.220 -4.203 1.00 98.19 91 SER A O 1
ATOM 750 N N . GLY A 1 92 ? 4.597 -2.812 -4.896 1.00 98.31 92 GLY A N 1
ATOM 751 C CA . GLY A 1 92 ? 4.381 -2.370 -6.259 1.00 98.31 92 GLY A CA 1
ATOM 752 C C . GLY A 1 92 ? 5.188 -3.137 -7.290 1.00 98.31 92 GLY A C 1
ATOM 753 O O . GLY A 1 92 ? 6.064 -3.938 -6.976 1.00 98.31 92 GLY A O 1
ATOM 754 N N . ALA A 1 93 ? 4.849 -2.896 -8.550 1.00 98.56 93 ALA A N 1
ATOM 755 C CA . ALA A 1 93 ? 5.602 -3.396 -9.689 1.00 98.56 93 ALA A CA 1
ATOM 756 C C . ALA A 1 93 ? 5.656 -2.328 -10.783 1.00 98.56 93 ALA A C 1
ATOM 758 O O . ALA A 1 93 ? 4.678 -1.605 -10.992 1.00 98.56 93 ALA A O 1
ATOM 759 N N . LEU A 1 94 ? 6.797 -2.246 -11.463 1.00 98.69 94 LEU A N 1
ATOM 760 C CA . LEU A 1 94 ? 7.041 -1.358 -12.597 1.00 98.69 94 LEU A CA 1
ATOM 761 C C . LEU A 1 94 ? 7.256 -2.192 -13.857 1.00 98.69 94 LEU A C 1
ATOM 763 O O . LEU A 1 94 ? 8.050 -3.127 -13.842 1.00 98.69 94 LEU A O 1
ATOM 767 N N . PHE A 1 95 ? 6.589 -1.842 -14.951 1.00 98.50 95 PHE A N 1
ATOM 768 C CA . PHE A 1 95 ? 6.653 -2.548 -16.225 1.00 98.50 95 PHE A CA 1
ATOM 769 C C . PHE A 1 95 ? 7.159 -1.609 -17.313 1.00 98.50 95 PHE A C 1
ATOM 771 O O . PHE A 1 95 ? 6.648 -0.508 -17.513 1.00 98.50 95 PHE A O 1
ATOM 778 N N . THR A 1 96 ? 8.186 -2.060 -18.021 1.00 98.12 96 THR A N 1
ATOM 779 C CA . THR A 1 96 ? 8.882 -1.292 -19.054 1.00 98.12 96 THR A CA 1
ATOM 780 C C . THR A 1 96 ? 8.991 -2.094 -20.348 1.00 98.12 96 THR A C 1
ATOM 782 O O . THR A 1 96 ? 8.758 -3.307 -20.372 1.00 98.12 96 THR A O 1
ATOM 785 N N . ASN A 1 97 ? 9.383 -1.414 -21.423 1.00 96.25 97 ASN A N 1
ATOM 786 C CA . ASN A 1 97 ? 9.712 -2.015 -22.714 1.00 96.25 97 ASN A CA 1
ATOM 787 C C . ASN A 1 97 ? 11.151 -1.671 -23.140 1.00 96.25 97 ASN A C 1
ATOM 789 O O . ASN A 1 97 ? 11.913 -1.077 -22.374 1.00 96.25 97 ASN A O 1
ATOM 793 N N . ASP A 1 98 ? 11.500 -1.982 -24.390 1.00 95.31 98 ASP A N 1
ATOM 794 C CA . ASP A 1 98 ? 12.830 -1.771 -24.991 1.00 95.31 98 ASP A CA 1
ATOM 795 C C . ASP A 1 98 ? 13.371 -0.331 -24.927 1.00 95.31 98 ASP A C 1
ATOM 797 O O . ASP A 1 98 ? 14.557 -0.105 -25.166 1.00 95.31 98 ASP A O 1
ATOM 801 N N . LYS A 1 99 ? 12.540 0.662 -24.585 1.00 95.69 99 LYS A N 1
ATOM 802 C CA . LYS A 1 99 ? 13.001 2.044 -24.371 1.00 95.69 99 LYS A CA 1
ATOM 803 C C . LYS A 1 99 ? 13.829 2.211 -23.095 1.00 95.69 99 LYS A C 1
ATOM 805 O O . LYS A 1 99 ? 14.563 3.193 -22.979 1.00 95.69 99 LYS A O 1
ATOM 810 N N . PHE A 1 100 ? 13.727 1.276 -22.153 1.00 96.38 100 PHE A N 1
ATOM 811 C CA . PHE A 1 100 ? 14.551 1.226 -20.950 1.00 96.38 100 PHE A CA 1
ATOM 812 C C . PHE A 1 100 ? 15.565 0.100 -21.098 1.00 96.38 100 PHE A C 1
ATOM 814 O O . PHE A 1 100 ? 15.206 -1.055 -21.316 1.00 96.38 100 PHE A O 1
ATOM 821 N N . GLN A 1 101 ? 16.846 0.451 -21.021 1.00 96.69 101 GLN A N 1
ATOM 822 C CA . GLN A 1 101 ? 17.922 -0.498 -21.270 1.00 96.69 101 GLN A CA 1
ATOM 823 C C . GLN A 1 101 ? 18.188 -1.360 -20.037 1.00 96.69 101 GLN A C 1
ATOM 825 O O . GLN A 1 101 ? 18.207 -0.878 -18.901 1.00 96.69 101 GLN A O 1
ATOM 830 N N . VAL A 1 102 ? 18.457 -2.635 -20.294 1.00 97.88 102 VAL A N 1
ATOM 831 C CA . VAL A 1 102 ? 18.932 -3.611 -19.313 1.00 97.88 102 VAL A CA 1
ATOM 832 C C . VAL A 1 102 ? 20.343 -4.058 -19.680 1.00 97.88 102 VAL A C 1
ATOM 834 O O . VAL A 1 102 ? 20.761 -3.941 -20.834 1.00 97.88 102 VAL A O 1
ATOM 837 N N . SER A 1 103 ? 21.082 -4.576 -18.706 1.00 97.56 103 SER A N 1
ATOM 838 C CA . SER A 1 103 ? 22.393 -5.182 -18.934 1.00 97.56 103 SER A CA 1
ATOM 839 C C . SER A 1 103 ? 22.300 -6.407 -19.853 1.00 97.56 103 SER A C 1
ATOM 841 O O . SER A 1 103 ? 21.250 -7.040 -19.983 1.00 97.56 103 SER A O 1
ATOM 843 N N . THR A 1 104 ? 23.415 -6.790 -20.486 1.00 96.94 104 THR A N 1
ATOM 844 C CA . THR A 1 104 ? 23.467 -7.916 -21.442 1.00 96.94 104 THR A CA 1
ATOM 845 C C . THR A 1 104 ? 22.962 -9.234 -20.845 1.00 96.94 104 THR A C 1
ATOM 847 O O . THR A 1 104 ? 22.309 -10.017 -21.532 1.00 96.94 104 THR A O 1
ATOM 850 N N . ASN A 1 105 ? 23.224 -9.474 -19.556 1.00 97.06 105 ASN A N 1
ATOM 851 C CA . ASN A 1 105 ? 22.757 -10.665 -18.838 1.00 97.06 105 ASN A CA 1
ATOM 852 C C . ASN A 1 105 ? 21.300 -10.552 -18.336 1.00 97.06 105 ASN A C 1
ATOM 854 O O . ASN A 1 105 ? 20.773 -11.525 -17.800 1.00 97.06 105 ASN A O 1
ATOM 858 N N . LYS A 1 106 ? 20.644 -9.398 -18.536 1.00 97.00 106 LYS A N 1
ATOM 859 C CA . LYS A 1 106 ? 19.259 -9.093 -18.139 1.00 97.00 106 LYS A CA 1
ATOM 860 C C . LYS A 1 106 ? 19.000 -9.252 -16.639 1.00 97.00 106 LYS A C 1
ATOM 862 O O . LYS A 1 106 ? 17.889 -9.590 -16.234 1.00 97.00 106 LYS A O 1
ATOM 867 N N . LEU A 1 107 ? 20.024 -9.033 -15.818 1.00 97.38 107 LEU A N 1
ATOM 868 C CA . LEU A 1 107 ? 19.899 -9.098 -14.361 1.00 97.38 107 LEU A CA 1
ATOM 869 C C . LEU A 1 107 ? 19.592 -7.733 -13.744 1.00 97.38 107 LEU A C 1
ATOM 871 O O . LEU A 1 107 ? 18.961 -7.681 -12.692 1.00 97.38 107 LEU A O 1
ATOM 875 N N . THR A 1 108 ? 19.995 -6.649 -14.411 1.00 97.81 108 THR A N 1
ATOM 876 C CA . THR A 1 108 ? 19.851 -5.272 -13.925 1.00 97.81 108 THR A CA 1
ATOM 877 C C . THR A 1 108 ? 19.372 -4.322 -15.021 1.00 97.81 108 THR A C 1
ATOM 879 O O . THR A 1 108 ? 19.688 -4.507 -16.198 1.00 97.81 108 THR A O 1
ATOM 882 N N . PHE A 1 109 ? 18.642 -3.273 -14.644 1.00 98.19 109 PHE A N 1
ATOM 883 C CA . PHE A 1 109 ? 18.454 -2.096 -15.491 1.00 98.19 109 PHE A CA 1
ATOM 884 C C . PHE A 1 109 ? 19.696 -1.207 -15.468 1.00 98.19 109 PHE A C 1
ATOM 886 O O . PHE A 1 109 ? 20.414 -1.161 -14.471 1.00 98.19 109 PHE A O 1
ATOM 893 N N . MET A 1 110 ? 19.929 -0.477 -16.559 1.00 96.69 110 MET A N 1
ATOM 894 C CA . MET A 1 110 ? 21.057 0.453 -16.659 1.00 96.69 110 MET A CA 1
ATOM 895 C C . MET A 1 110 ? 20.810 1.742 -15.861 1.00 96.69 110 MET A C 1
ATOM 897 O O . MET A 1 110 ? 21.662 2.158 -15.086 1.00 96.69 110 MET A O 1
ATOM 901 N N . ASP A 1 111 ? 19.649 2.379 -16.050 1.00 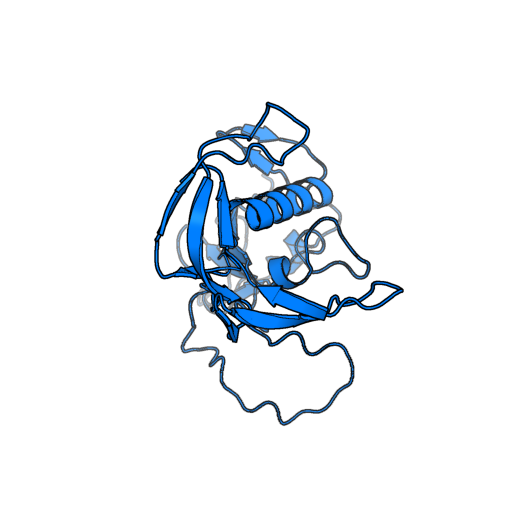94.69 111 ASP A N 1
ATOM 902 C CA . ASP A 1 111 ? 19.354 3.710 -15.497 1.00 94.69 111 ASP A CA 1
ATOM 903 C C . ASP A 1 111 ? 17.857 3.947 -15.207 1.00 94.69 111 ASP A C 1
ATOM 905 O O . ASP A 1 111 ? 17.391 5.088 -15.209 1.00 94.69 111 ASP A O 1
ATOM 909 N N . LEU A 1 112 ? 17.087 2.877 -14.956 1.00 96.25 112 LEU A N 1
ATOM 910 C CA . LEU A 1 112 ? 15.630 2.954 -14.772 1.00 96.25 112 LEU A CA 1
ATOM 911 C C . LEU A 1 112 ? 15.227 3.920 -13.650 1.00 96.25 112 LEU A C 1
ATOM 913 O O . LEU A 1 112 ? 14.462 4.852 -13.888 1.00 96.25 112 LEU A O 1
ATOM 917 N N . GLU A 1 113 ? 15.743 3.707 -12.438 1.00 95.75 113 GLU A N 1
ATOM 918 C CA . GLU A 1 113 ? 15.386 4.531 -11.280 1.00 95.75 113 GLU A CA 1
ATOM 919 C C . GLU A 1 113 ? 15.829 5.985 -11.463 1.00 95.75 113 GLU A C 1
ATOM 921 O O . GLU A 1 113 ? 15.056 6.903 -11.191 1.00 95.75 113 GLU A O 1
ATOM 926 N N . LEU A 1 114 ? 17.038 6.193 -11.997 1.00 95.06 114 LEU A N 1
ATOM 927 C CA . LEU A 1 114 ? 17.579 7.521 -12.276 1.00 95.06 114 LEU A CA 1
ATOM 928 C C . LEU A 1 114 ? 16.662 8.307 -13.222 1.00 95.06 114 LEU A C 1
ATOM 930 O O . LEU A 1 114 ? 16.375 9.473 -12.967 1.00 95.06 114 LEU A O 1
ATOM 934 N N . LYS A 1 115 ? 16.159 7.662 -14.282 1.00 95.00 115 LYS A N 1
ATOM 935 C CA . LYS A 1 115 ? 15.204 8.274 -15.216 1.00 95.00 115 LYS A CA 1
ATOM 936 C C . LYS A 1 115 ? 13.861 8.567 -14.556 1.00 95.00 115 LYS A C 1
ATOM 938 O O . LYS A 1 115 ? 13.311 9.645 -14.752 1.00 95.00 115 LYS A O 1
ATOM 943 N N . LEU A 1 116 ? 13.329 7.642 -13.760 1.00 95.31 116 LEU A N 1
ATOM 944 C CA . LEU A 1 116 ? 12.033 7.830 -13.099 1.00 95.31 116 LEU A CA 1
ATOM 945 C C . LEU A 1 116 ? 12.061 8.910 -12.008 1.00 95.31 116 LEU A C 1
ATOM 947 O O . LEU A 1 116 ? 11.049 9.576 -11.801 1.00 95.31 116 LEU A O 1
ATOM 951 N N . LYS A 1 117 ? 13.205 9.112 -11.347 1.00 95.25 117 LYS A N 1
ATOM 952 C CA . LYS A 1 117 ? 13.424 10.180 -10.357 1.00 95.25 117 LYS A CA 1
ATOM 953 C C . LYS A 1 117 ? 13.888 11.506 -10.980 1.00 95.25 117 LYS A C 1
ATOM 955 O O . LYS A 1 117 ? 14.104 12.474 -10.251 1.00 95.25 117 LYS A O 1
ATOM 960 N N . ASP A 1 118 ? 14.031 11.582 -12.306 1.00 94.56 118 ASP A N 1
ATOM 961 C CA . ASP A 1 118 ? 14.339 12.841 -12.986 1.00 94.56 118 ASP A CA 1
ATOM 962 C C . ASP A 1 118 ? 13.209 13.866 -12.800 1.00 94.56 118 ASP A C 1
ATOM 964 O O . ASP A 1 118 ? 12.024 13.534 -12.804 1.00 94.56 118 ASP A O 1
ATOM 968 N N . LYS A 1 119 ? 13.568 15.148 -12.681 1.00 90.06 119 LYS A N 1
ATOM 969 C CA . LYS A 1 119 ? 12.607 16.237 -12.432 1.00 90.06 119 LYS A CA 1
ATOM 970 C C . LYS A 1 119 ? 11.617 16.451 -13.579 1.00 90.06 119 LYS A C 1
ATOM 972 O O . LYS A 1 119 ? 10.577 17.070 -13.361 1.00 90.06 119 LYS A O 1
ATOM 977 N N . ASN A 1 120 ? 11.946 15.990 -14.784 1.00 91.25 120 ASN A N 1
ATOM 978 C CA . ASN A 1 120 ? 11.079 16.098 -15.954 1.00 91.25 120 ASN A CA 1
ATOM 979 C C . ASN A 1 120 ? 10.132 14.898 -16.097 1.00 91.25 120 ASN A C 1
ATOM 981 O O . ASN A 1 120 ? 9.253 14.927 -16.959 1.00 91.25 120 ASN A O 1
ATOM 985 N N . SER A 1 121 ? 10.282 13.859 -15.269 1.00 91.44 121 SER A N 1
ATOM 986 C CA . SER A 1 121 ? 9.394 12.700 -15.286 1.00 91.44 121 SER A CA 1
ATOM 987 C C . SER A 1 121 ? 8.010 13.065 -14.756 1.00 91.44 121 SER A C 1
ATOM 989 O O . SER A 1 121 ? 7.850 13.656 -13.686 1.00 91.44 121 SER A O 1
ATOM 991 N N . LEU A 1 122 ? 6.984 12.709 -15.529 1.00 92.50 122 LEU A N 1
ATOM 992 C CA . LEU A 1 122 ? 5.588 12.983 -15.209 1.00 92.50 122 LEU A CA 1
ATOM 993 C C . LEU A 1 122 ? 4.897 11.696 -14.761 1.00 92.50 122 LEU A C 1
ATOM 995 O O . LEU A 1 122 ? 4.845 10.722 -15.505 1.00 92.50 122 LEU A O 1
ATOM 999 N N . PHE A 1 123 ? 4.316 11.719 -13.563 1.00 93.44 123 PHE A N 1
ATOM 1000 C CA . PHE A 1 123 ? 3.484 10.632 -13.052 1.00 93.44 123 PHE A CA 1
ATOM 1001 C C . PHE A 1 123 ? 2.009 10.937 -13.318 1.00 93.44 123 PHE A C 1
ATOM 1003 O O . PHE A 1 123 ? 1.511 12.008 -12.962 1.00 93.44 123 PHE A O 1
ATOM 1010 N N . THR A 1 124 ? 1.296 9.987 -13.916 1.00 93.06 124 THR A N 1
ATOM 1011 C CA . THR A 1 124 ? -0.145 10.072 -14.180 1.00 93.06 124 THR A CA 1
ATOM 1012 C C . THR A 1 124 ? -0.859 8.894 -13.531 1.00 93.06 124 THR A C 1
ATOM 1014 O O . THR A 1 124 ? -0.354 7.773 -13.490 1.00 93.06 124 THR A O 1
ATOM 1017 N N . ARG A 1 125 ? -2.048 9.146 -12.977 1.00 93.75 125 ARG A N 1
ATOM 1018 C CA . ARG A 1 125 ? -2.884 8.090 -12.401 1.00 93.75 125 ARG A CA 1
ATOM 1019 C C . ARG A 1 125 ? -3.744 7.497 -13.507 1.00 93.75 125 ARG A C 1
ATOM 1021 O O . ARG A 1 125 ? -4.442 8.241 -14.190 1.00 93.75 125 ARG A O 1
ATOM 1028 N N . ILE A 1 126 ? -3.762 6.173 -13.626 1.00 94.00 126 ILE A N 1
ATOM 1029 C CA . ILE A 1 126 ? -4.733 5.476 -14.472 1.00 94.00 126 ILE A CA 1
ATOM 1030 C C . ILE A 1 126 ? -5.933 5.082 -13.614 1.00 94.00 126 ILE A C 1
ATOM 1032 O O . ILE A 1 126 ? -5.789 4.370 -12.619 1.00 94.00 126 ILE A O 1
ATOM 1036 N N . PHE A 1 127 ? -7.126 5.539 -13.985 1.00 89.88 127 PHE A N 1
ATOM 1037 C CA . PHE A 1 127 ? -8.372 5.149 -13.329 1.00 89.88 127 PHE A CA 1
ATOM 1038 C C . PHE A 1 127 ? -9.434 4.848 -14.381 1.00 89.88 127 PHE A C 1
ATOM 1040 O O . PHE A 1 127 ? -9.657 5.646 -15.287 1.00 89.88 127 PHE A O 1
ATOM 1047 N N . ASN A 1 128 ? -10.065 3.673 -14.287 1.00 90.94 128 ASN A N 1
ATOM 1048 C CA . ASN A 1 128 ? -11.020 3.172 -15.283 1.00 90.94 128 ASN A CA 1
ATOM 1049 C C . ASN A 1 128 ? -10.488 3.240 -16.733 1.00 90.94 128 ASN A C 1
ATOM 1051 O O . ASN A 1 128 ? -11.219 3.587 -17.656 1.00 90.94 128 ASN A O 1
ATOM 1055 N N . GLY A 1 129 ? -9.198 2.936 -16.923 1.00 89.19 129 GLY A N 1
ATOM 1056 C CA . GLY A 1 129 ? -8.541 2.935 -18.235 1.00 89.19 129 GLY A CA 1
ATOM 1057 C C . GLY A 1 129 ? -8.223 4.319 -18.811 1.00 89.19 129 GLY A C 1
ATOM 1058 O O . GLY A 1 129 ? -7.763 4.398 -19.944 1.00 89.19 129 GLY A O 1
ATOM 1059 N N . GLN A 1 130 ? -8.450 5.400 -18.060 1.00 90.06 130 GLN A N 1
ATOM 1060 C CA . GLN A 1 130 ? -8.154 6.766 -18.493 1.00 90.06 130 GLN A CA 1
ATOM 1061 C C . GLN A 1 130 ? -7.025 7.385 -17.673 1.00 90.06 130 GLN A C 1
ATOM 1063 O O . GLN A 1 130 ? -6.959 7.221 -16.451 1.00 90.06 130 GLN A O 1
ATOM 1068 N N . GLU A 1 131 ? -6.164 8.138 -18.355 1.00 90.38 131 GLU A N 1
ATOM 1069 C CA . GLU A 1 131 ? -5.139 8.965 -17.728 1.00 90.38 131 GLU A CA 1
ATOM 1070 C C . GLU A 1 131 ? -5.766 10.185 -17.050 1.00 90.38 131 GLU A C 1
ATOM 1072 O O . GLU A 1 131 ? -6.429 11.011 -17.680 1.00 90.38 131 GLU A O 1
ATOM 1077 N N . GLN A 1 132 ? -5.521 10.325 -15.752 1.00 87.25 132 GLN A N 1
ATOM 1078 C CA . GLN A 1 132 ? -5.914 11.484 -14.966 1.00 87.25 132 GLN A CA 1
ATOM 1079 C C . GLN A 1 132 ? -4.667 12.280 -14.590 1.00 87.25 132 GLN A C 1
ATOM 1081 O O . GLN A 1 132 ? -3.828 11.842 -13.794 1.00 87.25 132 GLN A O 1
ATOM 1086 N N . ARG A 1 133 ? -4.545 13.481 -15.165 1.00 77.69 133 ARG A N 1
ATOM 1087 C CA . ARG A 1 133 ? -3.462 14.412 -14.842 1.00 77.69 133 ARG A CA 1
ATOM 1088 C C . ARG A 1 133 ? -3.783 15.110 -13.524 1.00 77.69 133 ARG A C 1
ATOM 1090 O O . ARG A 1 133 ? -4.494 16.111 -13.493 1.00 77.69 133 ARG A O 1
ATOM 1097 N N . MET A 1 134 ? -3.280 14.548 -12.434 1.00 83.56 134 MET A N 1
ATOM 1098 C CA . MET A 1 134 ? -3.507 15.038 -11.076 1.00 83.56 134 MET A CA 1
ATOM 1099 C C . MET A 1 134 ? -2.190 15.173 -10.316 1.00 83.56 134 MET A C 1
ATOM 1101 O O . MET A 1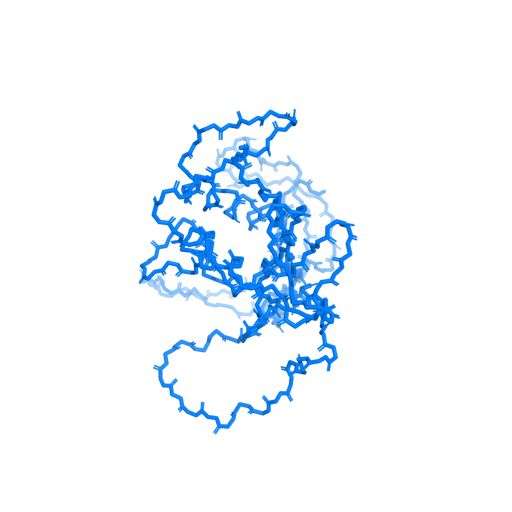 134 ? -1.141 14.710 -10.759 1.00 83.56 134 MET A O 1
AT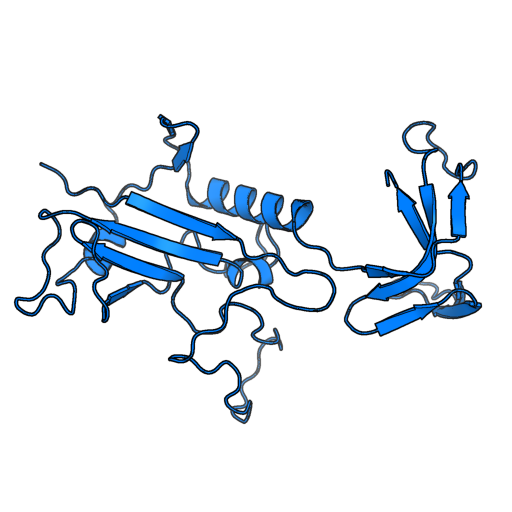OM 1105 N N . LYS A 1 135 ? -2.249 15.824 -9.155 1.00 90.00 135 LYS A N 1
ATOM 1106 C CA . LYS A 1 135 ? -1.133 15.879 -8.210 1.00 90.00 135 LYS A CA 1
ATOM 1107 C C . LYS A 1 135 ? -0.989 14.513 -7.527 1.00 90.00 135 LYS A C 1
ATOM 1109 O O . LYS A 1 135 ? -1.757 14.199 -6.617 1.00 90.00 135 LYS A O 1
ATOM 1114 N N . ILE A 1 136 ? -0.069 13.688 -8.040 1.00 93.06 136 ILE A N 1
ATOM 1115 C CA . ILE A 1 136 ? 0.086 12.272 -7.663 1.00 93.06 136 ILE A CA 1
ATOM 1116 C C . ILE A 1 136 ? 0.322 12.076 -6.158 1.00 93.06 136 ILE A C 1
ATOM 1118 O O . ILE A 1 136 ? -0.211 11.141 -5.576 1.00 93.06 136 ILE A O 1
ATOM 1122 N N . ASP A 1 137 ? 1.039 13.000 -5.520 1.00 92.19 137 ASP A N 1
ATOM 1123 C CA . ASP A 1 137 ? 1.310 13.051 -4.081 1.00 92.19 137 ASP A CA 1
ATOM 1124 C C . ASP A 1 137 ? 0.026 13.097 -3.247 1.00 92.19 137 ASP A C 1
ATOM 1126 O O . ASP A 1 137 ? -0.191 12.272 -2.356 1.00 92.19 137 ASP A O 1
ATOM 1130 N N . ARG A 1 138 ? -0.866 14.038 -3.562 1.00 92.25 138 ARG A N 1
ATOM 1131 C CA . ARG A 1 138 ? -2.126 14.202 -2.835 1.00 92.25 138 ARG A CA 1
ATOM 1132 C C . ARG A 1 138 ? -3.073 13.037 -3.093 1.00 92.25 138 ARG A C 1
ATOM 1134 O O . ARG A 1 138 ? -3.721 12.562 -2.165 1.00 92.25 138 ARG A O 1
ATOM 1141 N N . GLU A 1 139 ? -3.165 12.604 -4.342 1.00 93.75 139 GLU A N 1
ATOM 1142 C CA . GLU A 1 139 ? -4.052 11.517 -4.759 1.00 93.75 139 GLU A CA 1
ATOM 1143 C C . GLU A 1 139 ? -3.645 10.182 -4.146 1.00 93.75 139 GLU A C 1
ATOM 1145 O O . GLU A 1 139 ? -4.497 9.448 -3.649 1.00 93.75 139 GLU A O 1
ATOM 1150 N N . PHE A 1 140 ? -2.344 9.896 -4.108 1.00 96.12 140 PHE A N 1
ATOM 1151 C CA . PHE A 1 140 ? -1.819 8.720 -3.433 1.00 96.12 140 PHE A CA 1
ATOM 1152 C C . PHE A 1 140 ? -2.119 8.757 -1.931 1.00 96.12 140 PHE A C 1
ATOM 1154 O O . PHE A 1 140 ? -2.614 7.775 -1.384 1.00 96.12 140 PHE A O 1
ATOM 1161 N N . ALA A 1 141 ? -1.889 9.893 -1.265 1.00 95.06 141 ALA A N 1
ATOM 1162 C CA . ALA A 1 141 ? -2.166 10.029 0.164 1.00 95.06 141 ALA A CA 1
ATOM 1163 C C . ALA A 1 141 ? -3.660 9.863 0.503 1.00 95.06 141 ALA A C 1
ATOM 1165 O O . ALA A 1 141 ? -3.991 9.277 1.534 1.00 95.06 141 ALA A O 1
ATOM 1166 N N . LEU A 1 142 ? -4.563 10.350 -0.358 1.00 95.31 142 LEU A N 1
ATOM 1167 C CA . LEU A 1 142 ? -6.007 10.129 -0.222 1.00 95.31 142 LEU A CA 1
ATOM 1168 C C . LEU A 1 142 ? -6.376 8.661 -0.445 1.00 95.31 142 LEU A C 1
ATOM 1170 O O . LEU A 1 142 ? -7.072 8.086 0.383 1.00 95.31 142 LEU A O 1
ATOM 1174 N N . TRP A 1 143 ? -5.858 8.033 -1.503 1.00 97.12 143 TRP A N 1
ATOM 1175 C CA . TRP A 1 143 ? -6.069 6.606 -1.757 1.00 97.12 143 TRP A CA 1
ATOM 1176 C C . TRP A 1 143 ? -5.583 5.737 -0.589 1.00 97.12 143 TRP A C 1
ATOM 1178 O O . TRP A 1 143 ? -6.287 4.825 -0.164 1.00 97.12 143 TRP A O 1
ATOM 1188 N N . LEU A 1 144 ? -4.413 6.049 -0.028 1.00 97.38 144 LEU A N 1
ATOM 1189 C CA . LEU A 1 144 ? -3.841 5.317 1.098 1.00 97.38 144 LEU A CA 1
ATOM 1190 C C . LEU A 1 144 ? -4.690 5.472 2.367 1.00 97.38 144 LEU A C 1
ATOM 1192 O O . LEU A 1 144 ? -4.904 4.499 3.091 1.00 97.38 144 LEU A O 1
ATOM 1196 N N . LYS A 1 145 ? -5.211 6.680 2.611 1.00 95.81 145 LYS A N 1
ATOM 1197 C CA . LYS A 1 145 ? -6.159 6.951 3.694 1.00 95.81 145 LYS A CA 1
ATOM 1198 C C . LYS A 1 145 ? -7.455 6.151 3.511 1.00 95.81 145 LYS A C 1
ATOM 1200 O O . LYS A 1 145 ? -7.894 5.497 4.452 1.00 95.81 145 LYS A O 1
ATOM 1205 N N . ASP A 1 146 ? -8.033 6.159 2.313 1.00 96.69 146 ASP A N 1
ATOM 1206 C CA . ASP A 1 146 ? -9.257 5.406 2.016 1.00 96.69 146 ASP A CA 1
ATOM 1207 C C . ASP A 1 146 ? -9.035 3.893 2.183 1.00 96.69 146 ASP A C 1
ATOM 1209 O O . ASP A 1 146 ? -9.906 3.177 2.681 1.00 96.69 146 ASP A O 1
ATOM 1213 N N . CYS A 1 147 ? -7.856 3.393 1.800 1.00 97.19 147 CYS A N 1
ATOM 1214 C CA . CYS A 1 147 ? -7.465 2.005 2.019 1.00 97.19 147 CYS A CA 1
ATOM 1215 C C . CYS A 1 147 ? -7.410 1.648 3.508 1.00 97.19 147 CYS A C 1
ATOM 1217 O O . CYS A 1 147 ? -7.992 0.635 3.898 1.00 97.19 147 CYS A O 1
ATOM 1219 N N . HIS A 1 148 ? -6.770 2.488 4.323 1.00 94.69 148 HIS A N 1
ATOM 1220 C CA . HIS A 1 148 ? -6.723 2.324 5.774 1.00 94.69 148 HIS A CA 1
ATOM 1221 C C . HIS A 1 148 ? -8.132 2.261 6.373 1.00 94.69 148 HIS A C 1
ATOM 1223 O O . HIS A 1 148 ? -8.492 1.281 7.019 1.00 94.69 148 HIS A O 1
ATOM 1229 N N . GLU A 1 149 ? -8.970 3.263 6.097 1.00 90.94 149 GLU A N 1
ATOM 1230 C CA . GLU A 1 149 ? -10.316 3.360 6.678 1.00 90.94 149 GLU A CA 1
ATOM 1231 C C . GLU A 1 149 ? -11.228 2.197 6.259 1.00 90.94 149 GLU A C 1
ATOM 1233 O O . GLU A 1 149 ? -12.086 1.753 7.028 1.00 90.94 149 GLU A O 1
ATOM 1238 N N . LYS A 1 150 ? -11.060 1.688 5.035 1.00 93.69 150 LYS A N 1
ATOM 1239 C CA . LYS A 1 150 ? -11.930 0.649 4.482 1.00 93.69 150 LYS A CA 1
ATOM 1240 C C . LYS A 1 150 ? -11.480 -0.767 4.841 1.00 93.69 150 LYS A C 1
ATOM 1242 O O . LYS A 1 150 ? -12.326 -1.609 5.175 1.00 93.69 150 LYS A O 1
ATOM 1247 N N . TYR A 1 151 ? -10.183 -1.048 4.727 1.00 93.56 151 TYR A N 1
ATOM 1248 C CA . TYR A 1 151 ? -9.658 -2.414 4.735 1.00 93.56 151 TYR A CA 1
ATOM 1249 C C . TYR A 1 151 ? -8.953 -2.796 6.030 1.00 93.56 151 TYR A C 1
ATOM 1251 O O . TYR A 1 151 ? -9.032 -3.970 6.392 1.00 93.56 151 TYR A O 1
ATOM 1259 N N . ASP A 1 152 ? -8.339 -1.855 6.751 1.00 91.50 152 ASP A N 1
ATOM 1260 C CA . ASP A 1 152 ? -7.726 -2.199 8.030 1.00 91.50 152 ASP A CA 1
ATOM 1261 C C . ASP A 1 152 ? -8.806 -2.538 9.057 1.00 91.50 152 ASP A C 1
ATOM 1263 O O . ASP A 1 152 ? -9.823 -1.851 9.209 1.00 91.50 152 ASP A O 1
ATOM 1267 N N . LYS A 1 153 ? -8.583 -3.632 9.778 1.00 87.94 153 LYS A N 1
ATOM 1268 C CA . LYS A 1 153 ? -9.424 -4.075 10.887 1.00 87.94 153 LYS A CA 1
ATOM 1269 C C . LYS A 1 153 ? -8.528 -4.156 12.103 1.00 87.94 153 LYS A C 1
ATOM 1271 O O . LYS A 1 153 ? -7.658 -4.999 12.146 1.00 87.94 153 LYS A O 1
ATOM 1276 N N . GLN A 1 154 ? -8.718 -3.291 13.091 1.00 83.94 154 GLN A N 1
ATOM 1277 C CA . GLN A 1 154 ? -7.905 -3.329 14.319 1.00 83.94 154 GLN A CA 1
ATOM 1278 C C . GLN A 1 154 ? -8.585 -4.077 15.467 1.00 83.94 154 GLN A C 1
ATOM 1280 O O . GLN A 1 154 ? -7.947 -4.393 16.464 1.00 83.94 154 GLN A O 1
ATOM 1285 N N . ILE A 1 155 ? -9.894 -4.318 15.357 1.00 85.88 155 ILE A N 1
ATOM 1286 C CA . ILE A 1 155 ? -10.702 -4.873 16.441 1.00 85.88 155 ILE A CA 1
ATOM 1287 C C . ILE A 1 155 ? -11.398 -6.127 15.941 1.00 85.88 155 ILE A C 1
ATOM 1289 O O . ILE A 1 155 ? -12.132 -6.093 14.951 1.00 85.88 155 ILE A O 1
ATOM 1293 N N . LYS A 1 156 ? -11.191 -7.230 16.651 1.00 87.25 156 LYS A N 1
ATOM 1294 C CA . LYS A 1 156 ? -11.878 -8.499 16.423 1.00 87.25 156 LYS A CA 1
ATOM 1295 C C . LYS A 1 156 ? -12.925 -8.700 17.500 1.00 87.25 156 LYS A C 1
ATOM 1297 O O . LYS A 1 156 ? -12.611 -8.814 18.680 1.00 87.25 156 LYS A O 1
ATOM 1302 N N . PHE A 1 157 ? -14.181 -8.759 17.092 1.00 89.56 157 PHE A N 1
ATOM 1303 C CA . PHE A 1 157 ? -15.301 -8.972 17.997 1.00 89.56 157 PHE A CA 1
ATOM 1304 C C . PHE A 1 157 ? -15.532 -10.470 18.220 1.00 89.56 157 PHE A C 1
ATOM 1306 O O . PHE A 1 157 ? -15.480 -11.264 17.282 1.00 89.56 157 PHE A O 1
ATOM 1313 N N . THR A 1 158 ? -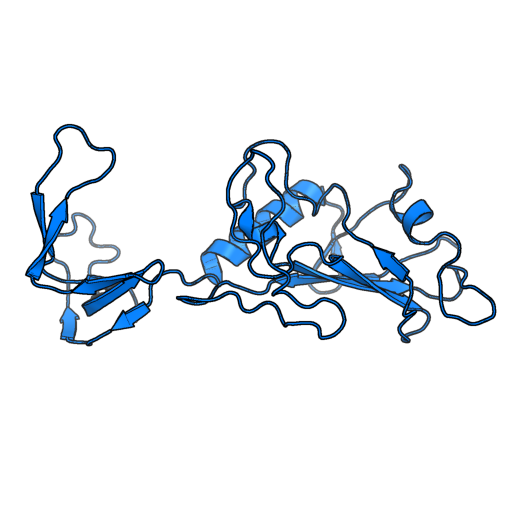15.774 -10.880 19.466 1.00 91.12 158 THR A N 1
ATOM 1314 C CA . THR A 1 158 ? -15.994 -12.289 19.828 1.00 91.12 158 THR A CA 1
ATOM 1315 C C . THR A 1 158 ? -17.121 -12.456 20.847 1.00 91.12 158 THR A C 1
ATOM 1317 O O . THR A 1 158 ? -17.463 -11.555 21.613 1.00 91.12 158 THR A O 1
ATOM 1320 N N . GLY A 1 159 ? -17.742 -13.638 20.846 1.00 92.12 159 GLY A N 1
ATOM 1321 C CA . GLY A 1 159 ? -18.855 -13.947 21.744 1.00 92.12 159 GLY A CA 1
ATOM 1322 C C . GLY A 1 159 ? -20.118 -13.156 21.409 1.00 92.12 159 GLY A C 1
ATOM 1323 O O . GLY A 1 159 ? -20.605 -12.421 22.264 1.00 92.12 159 GLY A O 1
ATOM 1324 N N . PHE A 1 160 ? -20.624 -13.308 20.181 1.00 92.50 160 PHE A N 1
ATOM 1325 C CA . PHE A 1 160 ? -21.896 -12.739 19.720 1.00 92.50 160 PHE A CA 1
ATOM 1326 C C . PHE A 1 160 ? -23.028 -12.972 20.737 1.00 92.50 160 PHE A C 1
ATOM 1328 O O . PHE A 1 160 ? -23.203 -14.079 21.253 1.00 92.50 160 PHE A O 1
ATOM 1335 N N . LYS A 1 161 ? -23.790 -11.917 21.033 1.00 92.81 161 LYS A N 1
ATOM 1336 C CA . LYS A 1 161 ? -24.897 -11.891 22.004 1.00 92.81 161 LYS A CA 1
ATOM 1337 C C . LYS A 1 161 ? -26.240 -11.480 21.389 1.00 92.81 161 LYS A C 1
ATOM 1339 O O . LYS A 1 161 ? -27.213 -11.363 22.128 1.00 92.81 161 LYS A O 1
ATOM 1344 N N . GLY A 1 162 ? -26.310 -11.284 20.071 1.00 92.00 162 GLY A N 1
ATOM 1345 C CA . GLY A 1 162 ? -27.524 -10.869 19.362 1.00 92.00 162 GLY A CA 1
ATOM 1346 C C . GLY A 1 162 ? -27.471 -9.433 18.846 1.00 92.00 162 GLY A C 1
ATOM 1347 O O . GLY A 1 162 ? -26.532 -8.689 19.122 1.00 92.00 162 GLY A O 1
ATOM 1348 N N . VAL A 1 163 ? -28.508 -9.049 18.104 1.00 92.50 163 VAL A N 1
ATOM 1349 C CA . VAL A 1 163 ? -28.692 -7.697 17.558 1.00 92.50 163 VAL A CA 1
ATOM 1350 C C . VAL A 1 163 ? -29.620 -6.904 18.476 1.00 92.50 163 VAL A C 1
ATOM 1352 O O . VAL A 1 163 ? -30.590 -7.445 19.005 1.00 92.50 163 VAL A O 1
ATOM 1355 N N . THR A 1 164 ? -29.341 -5.619 18.670 1.00 92.12 164 THR A N 1
ATOM 1356 C CA . THR A 1 164 ? -30.175 -4.708 19.455 1.00 92.12 164 THR A CA 1
ATOM 1357 C C . THR A 1 164 ? -30.356 -3.355 18.771 1.00 92.12 164 THR A C 1
ATOM 1359 O O . THR A 1 164 ? -29.656 -3.003 17.819 1.00 92.12 164 THR A O 1
ATOM 1362 N N . THR A 1 165 ? -31.311 -2.586 19.286 1.00 90.62 165 THR A N 1
ATOM 1363 C CA . THR A 1 165 ? -31.527 -1.178 18.944 1.00 90.62 165 THR A CA 1
ATOM 1364 C C . THR A 1 165 ? -31.012 -0.311 20.086 1.00 90.62 165 THR A C 1
ATOM 1366 O O . THR A 1 165 ? -31.381 -0.511 21.242 1.00 90.62 165 THR A O 1
ATOM 1369 N N . ARG A 1 166 ? -30.171 0.672 19.770 1.00 87.69 166 ARG A N 1
ATOM 1370 C CA . ARG A 1 166 ? -29.626 1.631 20.733 1.00 87.69 166 ARG A CA 1
ATOM 1371 C C . ARG A 1 166 ? -30.508 2.868 20.827 1.00 87.69 166 ARG A C 1
ATOM 1373 O O . ARG A 1 166 ? -30.343 3.828 20.078 1.00 87.69 166 ARG A O 1
ATOM 1380 N N . THR A 1 167 ? -31.463 2.833 21.754 1.00 86.00 167 THR A N 1
ATOM 1381 C CA . THR A 1 167 ? -32.376 3.955 22.045 1.00 86.00 167 THR A CA 1
ATOM 1382 C C . THR A 1 167 ? -31.710 5.088 22.822 1.00 86.00 167 THR A C 1
ATOM 1384 O O . THR A 1 167 ? -32.287 6.161 22.956 1.00 86.00 167 THR A O 1
ATOM 1387 N N . ASP A 1 168 ? -30.507 4.853 23.341 1.00 84.56 168 ASP A N 1
ATOM 1388 C CA . ASP A 1 168 ? -29.700 5.822 24.076 1.00 84.56 168 ASP A CA 1
ATOM 1389 C C . ASP A 1 168 ? -28.941 6.798 23.157 1.00 84.56 168 ASP A C 1
ATOM 1391 O O . ASP A 1 168 ? -28.410 7.805 23.623 1.00 84.56 168 ASP A O 1
ATOM 1395 N N . LEU A 1 169 ? -28.911 6.539 21.842 1.00 81.12 169 LEU A N 1
ATOM 1396 C CA . LEU A 1 169 ? -28.307 7.441 20.866 1.00 81.12 169 LEU A CA 1
ATOM 1397 C C . LEU A 1 169 ? -29.240 8.628 20.549 1.00 81.12 169 LEU A C 1
ATOM 1399 O O . LEU A 1 169 ? -30.406 8.416 20.202 1.00 81.12 169 LEU A O 1
ATOM 1403 N N . PRO A 1 170 ? -28.730 9.877 20.568 1.00 77.81 170 PRO A N 1
ATOM 1404 C CA . PRO A 1 170 ? -29.544 11.077 20.354 1.00 77.81 170 PRO A CA 1
ATOM 1405 C C . PRO A 1 170 ? -30.046 11.239 18.909 1.00 77.81 170 PRO A C 1
ATOM 1407 O O . PRO A 1 170 ? -31.047 11.910 18.669 1.00 77.81 170 PRO A O 1
ATOM 1410 N N . SER A 1 171 ? -29.372 10.625 17.931 1.00 78.31 171 SER A N 1
ATOM 1411 C CA . SER A 1 171 ? -29.771 10.641 16.520 1.00 78.31 171 SER A CA 1
ATOM 1412 C C . SER A 1 171 ? -30.535 9.371 16.156 1.00 78.31 171 SER A C 1
ATOM 1414 O O . SER A 1 171 ? -30.094 8.273 16.480 1.00 78.31 171 SER A O 1
ATOM 1416 N N . LYS A 1 172 ? -31.628 9.506 15.388 1.00 76.06 172 LYS A N 1
ATOM 1417 C CA . LYS A 1 172 ? -32.333 8.357 14.783 1.00 76.06 172 LYS A CA 1
ATOM 1418 C C . LYS A 1 172 ? -31.516 7.667 13.683 1.00 76.06 172 LYS A C 1
ATOM 1420 O O . LYS A 1 172 ? -31.751 6.503 13.368 1.00 76.06 172 LYS A O 1
ATOM 1425 N N . ARG A 1 173 ? -30.551 8.376 13.089 1.00 73.25 173 ARG A N 1
ATOM 1426 C CA . ARG A 1 173 ? -29.627 7.829 12.090 1.00 73.25 173 ARG A CA 1
ATOM 1427 C C . ARG A 1 173 ? -28.608 6.973 12.851 1.00 73.25 173 ARG A C 1
ATOM 1429 O O . ARG A 1 173 ? -27.849 7.536 13.629 1.00 73.25 173 ARG A O 1
ATOM 1436 N N . MET A 1 174 ? -28.612 5.655 12.626 1.00 79.50 174 MET A N 1
ATOM 1437 C CA . MET A 1 174 ? -27.793 4.632 13.312 1.00 79.50 174 MET A CA 1
ATOM 1438 C C . MET A 1 174 ? -28.324 4.088 14.653 1.00 79.50 174 MET A C 1
ATOM 1440 O O . MET A 1 174 ? -27.539 3.623 15.470 1.00 79.50 174 MET A O 1
ATOM 1444 N N . GLN A 1 175 ? -29.637 4.082 14.908 1.00 84.38 175 GLN A N 1
ATOM 1445 C CA . GLN A 1 175 ? -30.171 3.399 16.105 1.00 84.38 175 GLN A CA 1
ATOM 1446 C C . GLN A 1 175 ? -30.190 1.867 15.987 1.00 84.38 175 GLN A C 1
ATOM 1448 O O . GLN A 1 175 ? -30.164 1.179 17.002 1.00 84.38 175 GLN A O 1
ATOM 1453 N N . SER A 1 176 ? -30.229 1.318 14.774 1.00 84.12 176 SER A N 1
ATOM 1454 C CA . SER A 1 176 ? -30.297 -0.124 14.511 1.00 84.12 176 SER A CA 1
ATOM 1455 C C . SER A 1 176 ? -29.824 -0.413 13.079 1.00 84.12 176 SER A C 1
ATOM 1457 O O . SER A 1 176 ? -30.025 0.458 12.224 1.00 84.12 176 SER A O 1
ATOM 1459 N N . PRO A 1 177 ? -29.221 -1.585 12.796 1.00 89.31 177 PRO A N 1
ATOM 1460 C CA . PRO A 1 177 ? -28.896 -2.672 13.728 1.00 89.31 177 PRO A CA 1
ATOM 1461 C C . PRO A 1 177 ? -27.531 -2.500 14.412 1.00 89.31 177 PRO A C 1
ATOM 1463 O O . PRO A 1 177 ? -26.556 -2.082 13.786 1.00 89.31 177 PRO A O 1
ATOM 1466 N N . TRP A 1 178 ? -27.459 -2.853 15.700 1.00 92.38 178 TRP A N 1
ATOM 1467 C CA . TRP A 1 178 ? -26.199 -3.004 16.432 1.00 92.38 178 TRP A CA 1
ATOM 1468 C C . TRP A 1 178 ? -26.035 -4.430 16.930 1.00 92.38 178 TRP A C 1
ATOM 1470 O O . TRP A 1 178 ? -26.829 -4.902 17.742 1.00 92.38 178 TRP A O 1
ATOM 1480 N N . THR A 1 179 ? -24.961 -5.081 16.522 1.00 93.00 179 THR A N 1
ATOM 1481 C CA . THR A 1 179 ? -24.597 -6.399 17.019 1.00 93.00 179 THR A CA 1
ATOM 1482 C C . THR A 1 179 ? -23.824 -6.281 18.330 1.00 93.00 179 THR A C 1
ATOM 1484 O O . THR A 1 179 ? -22.919 -5.457 18.472 1.00 93.00 179 THR A O 1
ATOM 1487 N N . MET A 1 180 ? -24.218 -7.085 19.318 1.00 94.25 180 MET A N 1
ATOM 1488 C CA . MET A 1 180 ? -23.625 -7.134 20.651 1.00 94.25 180 MET A CA 1
ATOM 1489 C C . MET A 1 180 ? -22.611 -8.266 20.762 1.00 94.25 180 MET A C 1
ATOM 1491 O O . MET A 1 180 ? -22.884 -9.395 20.357 1.00 94.25 180 MET A O 1
ATOM 1495 N N . TYR A 1 181 ? -21.488 -7.990 21.417 1.00 94.81 181 TYR A N 1
ATOM 1496 C CA . TYR A 1 181 ? -20.435 -8.965 21.689 1.00 94.81 181 TYR A CA 1
ATOM 1497 C C . TYR A 1 181 ? -20.014 -8.922 23.156 1.00 94.81 181 TYR A C 1
ATOM 1499 O O . TYR A 1 181 ? -20.081 -7.880 23.813 1.00 94.81 181 TYR A O 1
ATOM 1507 N N . GLY A 1 182 ? -19.585 -10.073 23.672 1.00 94.75 182 GLY A N 1
ATOM 1508 C CA . GLY A 1 182 ? -19.089 -10.221 25.043 1.00 94.75 182 GLY A CA 1
ATOM 1509 C C . GLY A 1 182 ? -17.600 -9.918 25.206 1.00 94.75 182 GLY A C 1
ATOM 1510 O O . GLY A 1 182 ? -17.133 -9.764 26.335 1.00 94.75 182 GLY A O 1
ATOM 1511 N N . ALA A 1 183 ? -16.845 -9.858 24.108 1.00 94.62 183 ALA A N 1
ATOM 1512 C CA . ALA A 1 183 ? -15.426 -9.546 24.133 1.00 94.62 183 ALA A CA 1
ATOM 1513 C C . ALA A 1 183 ? -14.946 -8.934 22.812 1.00 94.62 183 ALA A C 1
ATOM 1515 O O . ALA A 1 183 ? -15.529 -9.168 21.750 1.00 94.62 183 ALA A O 1
ATOM 1516 N N . ILE A 1 184 ? -13.841 -8.198 22.884 1.00 93.50 184 ILE A N 1
ATOM 1517 C CA . ILE A 1 184 ? -13.043 -7.810 21.723 1.00 93.50 184 ILE A CA 1
ATOM 1518 C C . ILE A 1 184 ? -11.589 -8.194 21.948 1.00 93.50 184 ILE A C 1
ATOM 1520 O O . ILE A 1 184 ? -11.112 -8.233 23.079 1.00 93.50 184 ILE A O 1
ATOM 1524 N N . GLU A 1 185 ? -10.886 -8.435 20.859 1.00 87.81 185 GLU A N 1
ATOM 1525 C CA . GLU A 1 185 ? -9.437 -8.436 20.810 1.00 87.81 185 GLU A CA 1
ATOM 1526 C C . GLU A 1 185 ? -9.011 -7.174 20.062 1.00 87.81 185 GLU A C 1
ATOM 1528 O O . GLU A 1 185 ? -9.474 -6.910 18.949 1.00 87.81 185 GLU A O 1
ATOM 1533 N N . TRP A 1 186 ? -8.204 -6.356 20.724 1.00 84.12 186 TRP A N 1
ATOM 1534 C CA . TRP A 1 186 ? -7.681 -5.106 20.200 1.00 84.12 186 TRP A CA 1
ATOM 1535 C C . TRP A 1 186 ? -6.223 -4.999 20.622 1.00 84.12 186 TRP A C 1
ATOM 1537 O O . TRP A 1 186 ? -5.930 -5.090 21.816 1.00 84.12 186 TRP A O 1
ATOM 1547 N N . ASP A 1 187 ? -5.329 -4.826 19.648 1.00 74.19 187 ASP A N 1
ATOM 1548 C CA . ASP A 1 187 ? -3.891 -4.656 19.897 1.00 74.19 187 ASP A CA 1
ATOM 1549 C C . ASP A 1 187 ? -3.290 -5.829 20.705 1.00 74.19 187 ASP A C 1
ATOM 1551 O O . ASP A 1 187 ? -2.655 -5.655 21.746 1.00 74.19 187 ASP A O 1
ATOM 1555 N N . GLY A 1 188 ? -3.637 -7.062 20.308 1.00 72.88 188 GLY A N 1
ATOM 1556 C CA . GLY A 1 188 ? -3.234 -8.304 20.985 1.00 72.88 188 GLY A CA 1
ATOM 1557 C C . GLY A 1 188 ? -3.814 -8.501 22.395 1.00 72.88 188 GLY A C 1
ATOM 1558 O O . GLY A 1 188 ? -3.539 -9.507 23.052 1.00 72.88 188 GLY A O 1
ATOM 1559 N N . LYS A 1 189 ? -4.626 -7.561 22.894 1.00 84.25 189 LYS A N 1
ATOM 1560 C CA . LYS A 1 189 ? -5.259 -7.627 24.216 1.00 84.25 189 LYS A CA 1
ATOM 1561 C C . LYS A 1 189 ? -6.726 -7.985 24.091 1.00 84.25 189 LYS A C 1
ATOM 1563 O O . LYS A 1 189 ? -7.473 -7.400 23.312 1.00 84.25 189 LYS A O 1
ATOM 1568 N N . ILE A 1 190 ? -7.158 -8.915 24.936 1.00 91.19 190 ILE A N 1
ATOM 1569 C CA . ILE A 1 190 ? -8.559 -9.315 25.019 1.00 91.19 190 ILE A CA 1
ATOM 1570 C C . ILE A 1 190 ? -9.245 -8.497 26.111 1.00 91.19 190 ILE A C 1
ATOM 1572 O O . ILE A 1 190 ? -8.876 -8.575 27.284 1.00 91.19 190 ILE A O 1
ATOM 1576 N N . TYR A 1 191 ? -10.282 -7.764 25.719 1.00 93.44 191 TYR A N 1
ATOM 1577 C CA . TYR A 1 191 ? -11.176 -7.043 26.613 1.00 93.44 191 TYR A CA 1
ATOM 1578 C C . TYR A 1 191 ? -12.509 -7.778 26.708 1.00 93.44 191 TYR A C 1
ATOM 1580 O O . TYR A 1 191 ? -13.084 -8.154 25.687 1.00 93.44 191 TYR A O 1
ATOM 1588 N N . LYS A 1 192 ? -13.022 -7.982 27.923 1.00 96.56 192 LYS A N 1
ATOM 1589 C CA . LYS A 1 192 ? -14.266 -8.736 28.164 1.00 96.56 192 LYS A CA 1
ATOM 1590 C C . LYS A 1 192 ? -15.296 -7.910 28.926 1.00 96.56 192 LYS A C 1
ATOM 1592 O O . LYS A 1 192 ? -14.941 -7.067 29.747 1.00 96.56 192 LYS A O 1
ATOM 1597 N N . THR A 1 193 ? -16.576 -8.205 28.711 1.00 95.44 193 THR A N 1
ATOM 1598 C CA . THR A 1 193 ? -17.655 -7.728 29.585 1.00 95.44 193 THR A CA 1
ATOM 1599 C C . THR A 1 193 ? -17.334 -8.052 31.050 1.00 95.44 193 THR A C 1
ATOM 1601 O O . THR A 1 193 ? -16.869 -9.145 31.370 1.00 95.44 193 THR A O 1
ATOM 1604 N N . GLY A 1 194 ? -17.571 -7.089 31.938 1.00 94.88 194 GLY A N 1
ATOM 1605 C CA . GLY A 1 194 ? -17.264 -7.138 33.366 1.00 94.88 194 GLY A CA 1
ATOM 1606 C C . GLY A 1 194 ? -15.850 -6.675 33.726 1.00 94.88 194 GLY A C 1
ATOM 1607 O O . GLY A 1 194 ? -15.591 -6.401 34.896 1.00 94.88 194 GLY A O 1
ATOM 1608 N N . GLN A 1 195 ? -14.939 -6.540 32.758 1.00 95.00 195 GLN A N 1
ATOM 1609 C CA . GLN A 1 195 ? -13.566 -6.109 33.023 1.00 95.00 195 GLN A CA 1
ATOM 1610 C C . GLN A 1 195 ? -13.515 -4.645 33.466 1.00 95.00 195 GLN A C 1
ATOM 1612 O O . GLN A 1 195 ? -14.153 -3.786 32.856 1.00 95.00 195 GLN A O 1
ATOM 1617 N N . LEU A 1 196 ? -12.725 -4.363 34.506 1.00 94.50 196 LEU A N 1
ATOM 1618 C CA . LEU A 1 196 ? -12.486 -3.003 34.979 1.00 94.50 196 LEU A CA 1
ATOM 1619 C C . LEU A 1 196 ? -11.569 -2.255 34.003 1.00 94.50 196 LEU A C 1
ATOM 1621 O O . LEU A 1 196 ? -10.498 -2.744 33.640 1.00 94.50 196 LEU A O 1
ATOM 1625 N N . VAL A 1 197 ? -11.974 -1.057 33.605 1.00 92.00 197 VAL A N 1
ATOM 1626 C CA . VAL A 1 197 ? -11.232 -0.169 32.711 1.00 92.00 197 VAL A CA 1
ATOM 1627 C C . VAL A 1 197 ? -11.212 1.249 33.262 1.00 92.00 197 VAL A C 1
ATOM 1629 O O . VAL A 1 197 ? -12.013 1.622 34.121 1.00 92.00 197 VAL A O 1
ATOM 1632 N N . LYS A 1 198 ? -10.281 2.051 32.747 1.00 92.12 198 LYS A N 1
ATOM 1633 C CA . LYS A 1 198 ? -10.211 3.484 33.016 1.00 92.12 198 LYS A CA 1
ATOM 1634 C C . LYS A 1 198 ? -10.123 4.264 31.717 1.00 92.12 198 LYS A C 1
ATOM 1636 O O . LYS A 1 198 ? -9.571 3.764 30.734 1.00 92.12 198 LYS A O 1
ATOM 1641 N N . THR A 1 199 ? -10.623 5.490 31.717 1.00 87.75 199 THR A N 1
ATOM 1642 C CA . THR A 1 199 ? -10.402 6.397 30.591 1.00 87.75 199 THR A CA 1
ATOM 1643 C C . THR A 1 199 ? -8.922 6.774 30.498 1.00 87.75 199 THR A C 1
ATOM 1645 O O . THR A 1 199 ? -8.213 6.885 31.501 1.00 87.75 199 THR A O 1
ATOM 1648 N N . VAL A 1 200 ? -8.434 6.957 29.273 1.00 84.81 200 VAL A N 1
ATOM 1649 C CA . VAL A 1 200 ? -7.071 7.426 28.997 1.00 84.81 200 VAL A CA 1
ATOM 1650 C C . VAL A 1 200 ? -7.186 8.813 28.372 1.00 84.81 200 VAL A C 1
ATOM 1652 O O . VAL A 1 200 ? -8.073 9.040 27.554 1.00 84.81 200 VAL A O 1
ATOM 1655 N N . LYS A 1 201 ? -6.296 9.741 28.742 1.00 82.12 201 LYS A N 1
ATOM 1656 C CA . LYS A 1 201 ? -6.253 11.116 28.201 1.00 82.12 201 LYS A CA 1
ATOM 1657 C C . LYS A 1 201 ? -7.511 11.969 28.475 1.00 82.12 201 LYS A C 1
ATOM 1659 O O . LYS A 1 201 ? -7.766 12.917 27.741 1.00 82.12 201 LYS A O 1
ATOM 1664 N N . THR A 1 202 ? -8.267 11.685 29.540 1.00 81.25 202 THR A N 1
ATOM 1665 C CA . THR A 1 202 ? -9.337 12.569 30.044 1.00 81.25 202 THR A CA 1
ATOM 1666 C C . THR A 1 202 ? -9.012 13.065 31.452 1.00 81.25 202 THR A C 1
ATOM 1668 O O . THR A 1 202 ? -8.387 12.350 32.235 1.00 81.25 202 THR A O 1
ATOM 1671 N N . LEU A 1 203 ? -9.461 14.277 31.785 1.00 84.56 203 LEU A N 1
ATOM 1672 C CA . LEU A 1 203 ? -9.435 14.836 33.138 1.00 84.56 203 LEU A CA 1
ATOM 1673 C C . LEU A 1 203 ? -10.865 15.286 33.494 1.00 84.56 203 LEU A C 1
ATOM 1675 O O . LEU A 1 203 ? -11.374 16.190 32.832 1.00 84.56 203 LEU A O 1
ATOM 1679 N N . PRO A 1 204 ? -11.527 14.669 34.491 1.00 89.25 204 PRO A N 1
ATOM 1680 C CA . PRO A 1 204 ? -11.013 13.622 35.378 1.00 89.25 204 PRO A CA 1
ATOM 1681 C C . PRO A 1 204 ? -10.862 12.250 34.689 1.00 89.25 204 PRO A C 1
ATOM 1683 O O . PRO A 1 204 ? -11.384 12.000 33.598 1.00 89.25 204 PRO A O 1
ATOM 1686 N N . ILE A 1 205 ? -10.110 11.358 35.339 1.00 91.88 205 ILE A N 1
ATOM 1687 C CA . ILE A 1 205 ? -10.014 9.945 34.956 1.00 91.88 205 ILE A CA 1
ATOM 1688 C C . ILE A 1 205 ? -11.221 9.221 35.551 1.00 91.88 205 ILE A C 1
ATOM 1690 O O . ILE A 1 205 ? -11.444 9.285 36.760 1.00 91.88 205 ILE A O 1
ATOM 1694 N N . PHE A 1 206 ? -11.974 8.513 34.715 1.00 91.19 206 PHE A N 1
ATOM 1695 C CA . PHE A 1 206 ? -13.108 7.703 35.144 1.00 91.19 206 PHE A CA 1
ATOM 1696 C C . PHE A 1 206 ? -12.719 6.231 35.194 1.00 91.19 206 PHE A C 1
ATOM 1698 O O . PHE A 1 206 ? -11.965 5.757 34.344 1.00 91.19 206 PHE A O 1
ATOM 1705 N N . TYR A 1 207 ? -13.272 5.517 36.169 1.00 93.19 207 TYR A N 1
ATOM 1706 C CA . TYR A 1 207 ? -13.167 4.068 36.306 1.00 93.19 207 TYR A CA 1
ATOM 1707 C C . TYR A 1 207 ? -14.549 3.455 36.103 1.00 93.19 207 TYR A C 1
ATOM 1709 O O . TYR A 1 207 ? -15.551 4.023 36.535 1.00 93.19 207 TYR A O 1
ATOM 1717 N N . GLY A 1 208 ? -14.606 2.295 35.464 1.00 93.56 208 GLY A N 1
ATOM 1718 C CA . GLY A 1 208 ? -15.855 1.576 35.248 1.00 93.56 208 GLY A CA 1
ATOM 1719 C C . GLY A 1 208 ? -15.611 0.145 34.802 1.00 93.56 208 GLY A C 1
ATOM 1720 O O . GLY A 1 208 ? -14.470 -0.264 34.602 1.00 93.56 208 GLY A O 1
ATOM 1721 N N . SER A 1 209 ? -16.684 -0.620 34.646 1.00 95.12 209 SER A N 1
ATOM 1722 C CA . SER A 1 209 ? -16.642 -1.951 34.047 1.00 95.12 209 SER A CA 1
ATOM 1723 C C . SER A 1 209 ? -17.220 -1.918 32.636 1.00 95.12 209 SER A C 1
ATOM 1725 O O . SER A 1 209 ? -18.140 -1.156 32.335 1.00 95.12 209 SER A O 1
ATOM 1727 N N . ILE A 1 210 ? -16.672 -2.745 31.750 1.00 94.38 210 ILE A N 1
ATOM 1728 C CA . ILE A 1 210 ? -17.206 -2.886 30.396 1.00 94.38 210 ILE A CA 1
ATOM 1729 C C . ILE A 1 210 ? -18.545 -3.615 30.470 1.00 94.38 210 ILE A C 1
ATOM 1731 O O . ILE A 1 210 ? -18.596 -4.773 30.872 1.00 94.38 210 ILE A O 1
ATOM 1735 N N . GLU A 1 211 ? -19.631 -2.981 30.044 1.00 92.19 211 GLU A N 1
ATOM 1736 C CA . GLU A 1 211 ? -20.930 -3.653 29.998 1.00 92.19 211 GLU A CA 1
ATOM 1737 C C . GLU A 1 211 ? -21.047 -4.537 28.746 1.00 92.19 211 GLU A C 1
ATOM 1739 O O . GLU A 1 211 ? -21.333 -5.731 28.832 1.00 92.19 211 GLU A O 1
ATOM 1744 N N . LYS A 1 212 ? -20.833 -3.961 27.558 1.00 91.62 212 LYS A N 1
ATOM 1745 C CA . LYS A 1 212 ? -21.089 -4.601 26.257 1.00 91.62 212 LYS A CA 1
ATOM 1746 C C . LYS A 1 212 ? -20.192 -3.988 25.186 1.00 91.62 212 LYS A C 1
ATOM 1748 O O . LYS A 1 212 ? -19.840 -2.813 25.282 1.00 91.62 212 LYS A O 1
ATOM 1753 N N . PHE A 1 213 ? -19.901 -4.749 24.136 1.00 93.88 213 PHE A N 1
ATOM 1754 C CA . PHE A 1 213 ? -19.295 -4.228 22.911 1.00 93.88 213 PHE A CA 1
ATOM 1755 C C . PHE A 1 213 ? -20.336 -4.181 21.796 1.00 93.88 213 PHE A C 1
ATOM 1757 O O . PHE A 1 213 ? -21.102 -5.131 21.636 1.00 93.88 213 PHE A O 1
ATOM 1764 N N . PHE A 1 214 ? -20.355 -3.091 21.030 1.00 91.44 214 PHE A N 1
ATOM 1765 C CA . PHE A 1 214 ? -21.321 -2.865 19.958 1.00 91.44 214 PHE A CA 1
ATOM 1766 C C . PHE A 1 214 ? -20.617 -2.670 18.613 1.00 91.44 214 PHE A C 1
ATOM 1768 O O . PHE A 1 214 ? -19.669 -1.889 18.529 1.00 91.44 214 PHE A O 1
ATOM 1775 N N . LEU A 1 215 ? -21.128 -3.321 17.567 1.00 89.88 215 LEU A N 1
ATOM 1776 C CA . LEU A 1 215 ? -20.729 -3.121 16.172 1.00 89.88 215 LEU A CA 1
ATOM 1777 C C . LEU A 1 215 ? -21.966 -2.779 15.334 1.00 89.88 215 LEU A C 1
ATOM 1779 O O . LEU A 1 215 ? -22.972 -3.478 15.409 1.00 89.88 215 LEU A O 1
ATOM 1783 N N . TYR A 1 216 ? -21.922 -1.686 14.577 1.00 86.56 216 TYR A N 1
ATOM 1784 C CA . TYR A 1 216 ? -23.053 -1.247 13.758 1.00 86.56 216 TYR A CA 1
ATOM 1785 C C . TYR A 1 216 ? -23.014 -1.888 12.371 1.00 86.56 216 TYR A C 1
ATOM 1787 O O . TYR A 1 216 ? -21.973 -1.844 11.718 1.00 86.56 216 TYR A O 1
ATOM 1795 N N . GLY A 1 217 ? -24.163 -2.367 11.890 1.00 77.75 217 GLY A N 1
ATOM 1796 C CA . GLY A 1 217 ? -24.344 -2.731 10.481 1.00 77.75 217 GLY A CA 1
ATOM 1797 C C . GLY A 1 217 ? -23.884 -4.131 10.057 1.00 77.75 217 GLY A C 1
ATOM 1798 O O . GLY A 1 217 ? -23.841 -4.369 8.853 1.00 77.75 217 GLY A O 1
ATOM 1799 N N . GLU A 1 218 ? -23.577 -5.030 10.999 1.00 57.47 218 GLU A N 1
ATOM 1800 C CA . GLU A 1 218 ? -23.480 -6.483 10.744 1.00 57.47 218 GLU A CA 1
ATOM 1801 C C . GLU A 1 218 ? -24.779 -7.201 11.103 1.00 57.47 218 GLU A C 1
ATOM 1803 O O . GLU A 1 218 ? -25.274 -6.963 12.231 1.00 57.47 218 GLU A O 1
#

Secondary structure (DSSP, 8-state):
-----EEEEEE--EETTEE-SPP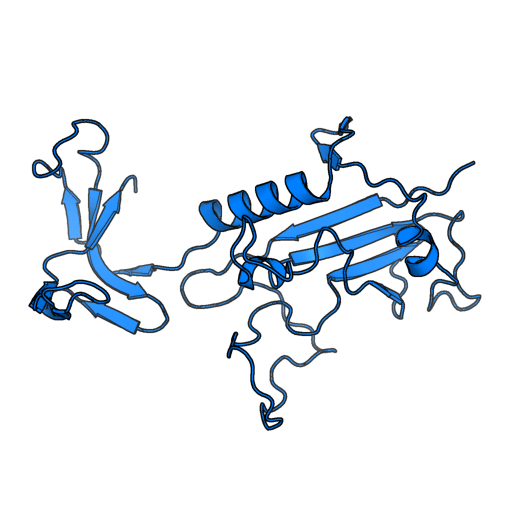BTTB-S---------S------TTTTS-SEEEEETTEEEEEEEE---TTTSPPSS--SS-GGGGGSEEEEEEE-TTS-B-TTSSSBSSHHHHHTSTT----EEETTEEE---HHHHHHHHHHHHHHHH-B-EEEEEEEEEE--TTSS-STT-S-EEEEEEEEETTEEEETT-EEE-SS-SSPPEEE---EEEE--

Foldseek 3Di:
DDWDKDKDKDFFAAEAAATRADDDPVDPLDDDPPDDDDDDPPPLGHQRQHAQEFEEEPRHTLAQDGHRDAPLLQQDPDDALADRVLSRRMHMYMYTYPVFDADPVSNGTDQVVVVCNDPPHADFDQDPNDTDRDDSSVVVRVVSRVCHVPPYDQKDFAAWDDWDFQPVDPDPVQRDTKTKGQWMRGNNDIAGFQDWDWDDPDPPIDIDGHHIDIDTDD

InterPro domains:
  IPR038892 SMCHD1 [PTHR22640] (2-218)
  IPR055109 SMCHD1, ribosomal S5 domain 2-like domain [PF22899] (4-150)

pLDDT: mean 87.55, std 14.53, range [31.09, 98.69]

Radius of gyration: 23.01 Å; chains: 1; bounding box: 56×32×65 Å